Protein AF-A0A948RIJ4-F1 (afdb_monomer)

Mean predicted aligned error: 16.37 Å

Nearest PDB structures (foldseek):
  1p9r-assembly1_A  TM=7.325E-01  e=5.983E-05  Vibrio cholerae
  5tsh-assembly1_F  TM=7.156E-01  e=9.300E-05  Geobacter metallireducens GS-15
  4pht-assembly3_C  TM=5.054E-01  e=2.651E-04  Vibrio vulnificus CMCP6
  4pht-assembly2_B  TM=5.030E-01  e=2.802E-04  Vibrio vulnificus CMCP6
  4pht-assembly1_A  TM=5.371E-01  e=4.862E-04  Vibrio vulnificus CMCP6

Foldseek 3Di:
DDDELDPPFDADPVRHGPPQKWQAWWFQDPVRWIWGWIAGVVPGIDTHTDDPVPDDPVLVVVCVVPRIDDHDDPVCSVVVRVVVVVVSVCCVVVDPDPLNVVVLVLVVVLVVVVFQKWKWFDDPQAIWIWGHDVPDIDTDHPRPNVSRVVNVVVVCVQQVCPVHQKGWHWDADPNDIWIWIKGWDDDPNTIMIIIGTDDDDDPPPDDDD

pLDDT: mean 79.84, std 13.21, range [32.31, 96.06]

Solvent-accessible surface area (backbone atoms only — not comparable to full-atom values): 11965 Å² total; per-residue (Å²): 129,75,70,60,87,48,92,88,59,69,54,45,100,86,66,37,29,64,71,52,31,43,83,34,26,42,34,42,47,97,89,70,49,39,30,36,34,36,44,25,83,86,80,43,76,47,77,42,82,46,59,74,89,77,48,54,71,69,60,52,51,42,23,73,72,65,37,39,72,52,63,69,54,80,93,47,44,66,60,53,38,50,52,48,52,50,46,52,67,49,38,69,74,59,63,78,43,74,30,55,55,52,48,45,54,53,53,51,51,35,59,75,72,63,37,60,30,40,36,38,35,77,51,98,69,16,26,36,39,31,40,25,52,89,98,44,69,54,68,53,67,43,58,55,47,67,51,38,51,47,34,52,51,51,51,42,60,59,20,55,29,82,94,41,54,54,31,52,30,82,44,78,56,99,91,42,79,41,43,31,40,36,35,52,47,78,52,100,90,40,72,27,36,40,37,30,68,54,73,80,78,75,82,82,80,78,81,86,130

Sequence (209 aa):
MSGPYFPGQQPGPCGHYYPDVLRMRDEKKPDGTYVRIVDCIYCGRYEFPLDHLALDKELLRKLNKQGFETGTREEELADVREKAMKRLKSKDRMQTSSADLEFQSIMEEAISSKADSVEMEFVREGLEITYTFGPSGFGRVLSDKKLGSEIVKMIVEHAKLQNKQSGQMDWVYGGETYKIKVEEYENFGESAFRLIP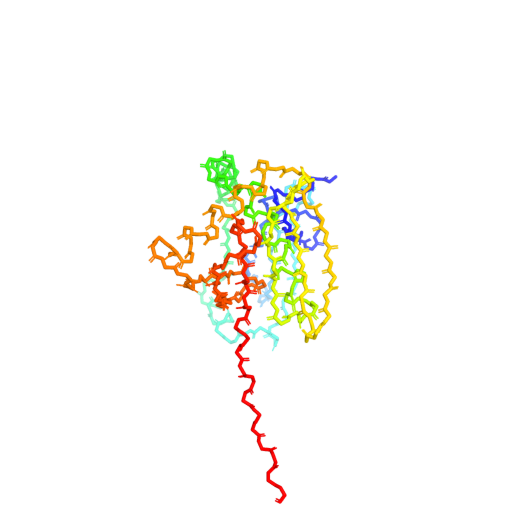IYKRQNVSGHKQ

Structure (mmCIF, N/CA/C/O backbone):
data_AF-A0A948RIJ4-F1
#
_entry.id   AF-A0A948RIJ4-F1
#
loop_
_atom_site.group_PDB
_atom_site.id
_atom_site.type_symbol
_atom_site.label_atom_id
_atom_site.label_alt_id
_atom_site.label_comp_id
_atom_site.label_asym_id
_atom_site.label_entity_id
_atom_site.label_seq_id
_atom_site.pdbx_PDB_ins_code
_atom_site.Cartn_x
_atom_site.Cartn_y
_atom_site.Cartn_z
_atom_site.occupancy
_atom_site.B_iso_or_equiv
_atom_site.auth_seq_id
_atom_site.auth_comp_id
_atom_site.auth_asym_id
_atom_site.auth_atom_id
_atom_site.pdbx_PDB_model_num
ATOM 1 N N . MET A 1 1 ? -20.329 15.631 -2.643 1.00 53.53 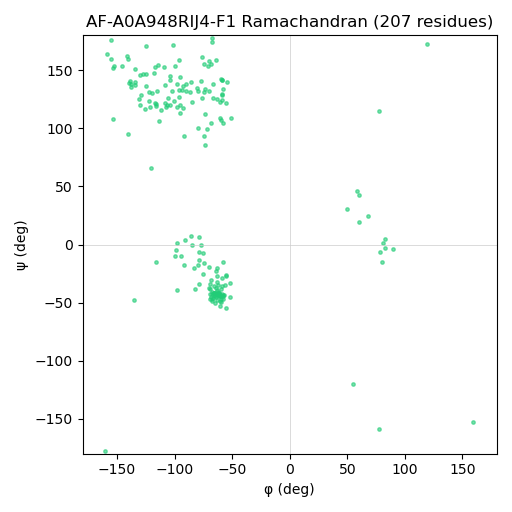1 MET A N 1
ATOM 2 C CA . MET A 1 1 ? -19.642 14.995 -1.500 1.00 53.53 1 MET A CA 1
ATOM 3 C C . MET A 1 1 ? -18.152 15.176 -1.718 1.00 53.53 1 MET A C 1
ATOM 5 O O . MET A 1 1 ? -17.728 15.029 -2.861 1.00 53.53 1 MET A O 1
ATOM 9 N N . SER A 1 2 ? -17.387 15.569 -0.696 1.00 63.31 2 SER A N 1
ATOM 10 C CA . SER A 1 2 ? -15.923 15.508 -0.774 1.00 63.31 2 SER A CA 1
ATOM 11 C C . SER A 1 2 ? -15.530 14.052 -1.041 1.00 63.31 2 SER A C 1
ATOM 13 O O . SER A 1 2 ? -16.053 13.142 -0.399 1.00 63.31 2 SER A O 1
ATOM 15 N N . GLY A 1 3 ? -14.697 13.822 -2.057 1.00 74.56 3 GLY A N 1
ATOM 16 C CA . GLY A 1 3 ? -14.100 12.507 -2.287 1.00 74.56 3 GLY A CA 1
ATOM 17 C C . GLY A 1 3 ? -13.113 12.145 -1.168 1.00 74.56 3 GLY A C 1
ATOM 18 O O . GLY A 1 3 ? -12.878 12.958 -0.270 1.00 74.56 3 GLY A O 1
ATOM 19 N N . PRO A 1 4 ? -12.517 10.945 -1.208 1.00 78.62 4 PRO A N 1
ATOM 20 C CA . PRO A 1 4 ? -11.482 10.569 -0.252 1.00 78.62 4 PRO A CA 1
ATOM 21 C C . PRO A 1 4 ? -10.300 11.550 -0.315 1.00 78.62 4 PRO A C 1
ATOM 23 O O . PRO A 1 4 ? -9.894 11.974 -1.396 1.00 78.62 4 PRO A O 1
ATOM 26 N N . TYR A 1 5 ? -9.722 11.887 0.839 1.00 74.69 5 TYR A N 1
ATOM 27 C CA . TYR A 1 5 ? -8.540 12.757 0.931 1.00 74.69 5 TYR A CA 1
ATOM 28 C C . TYR A 1 5 ? -7.251 12.050 0.497 1.00 74.69 5 TYR A C 1
ATOM 30 O O . TYR A 1 5 ? -6.241 12.705 0.258 1.00 74.69 5 TYR A O 1
ATOM 38 N N . PHE A 1 6 ? -7.273 10.719 0.423 1.00 70.19 6 PHE A N 1
ATOM 39 C CA . PHE A 1 6 ? -6.192 9.881 -0.087 1.00 70.19 6 PHE A CA 1
ATOM 40 C C . PHE A 1 6 ? -6.759 8.558 -0.634 1.00 70.19 6 PHE A C 1
ATOM 42 O O . PHE A 1 6 ? -7.801 8.101 -0.147 1.00 70.19 6 PHE A O 1
ATOM 49 N N . PRO A 1 7 ? -6.107 7.917 -1.624 1.00 65.12 7 PRO A N 1
ATOM 50 C CA . PRO A 1 7 ? -6.571 6.647 -2.183 1.00 65.12 7 PRO A CA 1
ATOM 51 C C . PRO A 1 7 ? -6.783 5.570 -1.108 1.00 65.12 7 PRO A C 1
ATOM 53 O O . PRO A 1 7 ? -6.014 5.464 -0.155 1.00 65.12 7 PRO A O 1
ATOM 56 N N . GLY A 1 8 ? -7.854 4.784 -1.235 1.00 70.81 8 GLY A N 1
ATOM 57 C CA . GLY A 1 8 ? -8.184 3.700 -0.298 1.00 70.81 8 GLY A CA 1
ATOM 58 C C . GLY A 1 8 ? -8.832 4.137 1.023 1.00 70.81 8 GLY A C 1
ATOM 59 O O . GLY A 1 8 ? -9.294 3.279 1.782 1.00 70.81 8 GLY A O 1
ATOM 60 N N . GLN A 1 9 ? -8.934 5.443 1.302 1.00 74.62 9 GLN A N 1
ATOM 61 C CA . GLN A 1 9 ? -9.663 5.932 2.469 1.00 74.62 9 GLN A CA 1
ATOM 62 C C . GLN A 1 9 ? -11.125 5.471 2.423 1.00 74.62 9 GLN A C 1
ATOM 64 O O . GLN A 1 9 ? -11.810 5.675 1.425 1.00 74.62 9 GLN A O 1
ATOM 69 N N . GLN A 1 10 ? -11.614 4.876 3.514 1.00 75.88 10 GLN A N 1
ATOM 70 C CA . GLN A 1 10 ? -13.013 4.462 3.637 1.00 75.88 10 GLN A CA 1
ATOM 71 C C . GLN A 1 10 ? -13.849 5.571 4.286 1.00 75.88 10 GLN A C 1
ATOM 73 O O . GLN A 1 10 ? -13.399 6.171 5.273 1.00 75.88 10 GLN A O 1
ATOM 78 N N . PRO A 1 11 ? -15.057 5.854 3.772 1.00 78.06 11 PRO A N 1
ATOM 79 C CA . PRO A 1 11 ? -15.938 6.829 4.389 1.00 78.06 11 PRO A CA 1
ATOM 80 C C . PRO A 1 11 ? -16.488 6.305 5.723 1.00 78.06 11 PRO A C 1
ATOM 82 O O . PRO A 1 11 ? -16.544 5.101 5.991 1.00 78.06 11 PRO A O 1
ATOM 85 N N . GLY A 1 12 ? -16.915 7.225 6.583 1.00 72.00 12 GLY A N 1
ATOM 86 C CA . GLY A 1 12 ? -17.754 6.895 7.728 1.00 72.00 12 GLY A CA 1
ATOM 87 C C . GLY A 1 12 ? -19.155 6.438 7.295 1.00 72.00 12 GLY A C 1
ATOM 88 O O . GLY A 1 12 ? -19.510 6.552 6.122 1.00 72.00 12 GLY A O 1
ATOM 89 N N . PRO A 1 13 ? -19.999 5.981 8.237 1.00 72.38 13 PRO A N 1
ATOM 90 C CA . PRO A 1 13 ? -21.356 5.509 7.936 1.00 72.38 13 PRO A CA 1
ATOM 91 C C . PRO A 1 13 ? -22.240 6.526 7.194 1.00 72.38 13 PRO A C 1
ATOM 93 O O . PRO A 1 13 ? -23.143 6.136 6.466 1.00 72.38 13 PRO A O 1
ATOM 96 N N . CYS A 1 14 ? -21.972 7.827 7.350 1.00 77.44 14 CYS A N 1
ATOM 97 C CA . CYS A 1 14 ? -22.672 8.901 6.643 1.00 77.44 14 CYS A CA 1
ATOM 98 C C . CYS A 1 14 ? -22.100 9.222 5.245 1.00 77.44 14 CYS A C 1
ATOM 100 O O . CYS A 1 14 ? -22.488 10.224 4.650 1.00 77.44 14 CYS A O 1
ATOM 102 N N . GLY A 1 15 ? -21.151 8.429 4.735 1.00 79.88 15 GLY A N 1
ATOM 103 C CA . GLY A 1 15 ? -20.548 8.603 3.407 1.00 79.88 15 GLY A CA 1
ATOM 104 C C . GLY A 1 15 ? -19.416 9.635 3.325 1.00 79.88 15 GLY A C 1
ATOM 105 O O . GLY A 1 15 ? -18.800 9.767 2.274 1.00 79.88 15 GLY A O 1
ATOM 106 N N . HIS A 1 16 ? -19.105 10.341 4.415 1.00 84.38 16 HIS A N 1
ATOM 107 C CA . HIS A 1 16 ? -18.062 11.372 4.447 1.00 84.38 16 HIS A CA 1
ATOM 108 C C . HIS A 1 16 ? -16.748 10.856 5.051 1.00 84.38 16 HIS A C 1
ATOM 110 O O . HIS A 1 16 ? -16.736 9.921 5.854 1.00 84.38 16 HIS A O 1
ATOM 116 N N . TYR A 1 17 ? -15.628 11.465 4.668 1.00 82.81 17 TYR A N 1
ATOM 117 C CA . TYR A 1 17 ? -14.286 10.965 4.968 1.00 82.81 17 TYR A CA 1
ATOM 118 C C . TYR A 1 17 ? -13.671 11.619 6.203 1.00 82.81 17 TYR A C 1
ATOM 120 O O . TYR A 1 17 ? -14.052 12.708 6.602 1.00 82.81 17 TYR A O 1
ATOM 128 N N . TYR A 1 18 ? -12.687 10.975 6.827 1.00 79.19 18 TYR A N 1
ATOM 129 C CA . TYR A 1 18 ? -11.856 11.657 7.823 1.00 79.19 18 TYR A CA 1
ATOM 130 C C . TYR A 1 18 ? -11.005 12.745 7.128 1.00 79.19 18 TYR A C 1
ATOM 132 O O . TYR A 1 18 ? -10.439 12.461 6.074 1.00 79.19 18 TYR A O 1
ATOM 140 N N . PRO A 1 19 ? -10.832 13.953 7.689 1.00 77.50 19 PRO A N 1
ATOM 141 C CA . PRO A 1 19 ? -11.216 14.379 9.035 1.00 77.50 19 PRO A CA 1
ATOM 142 C C . PRO A 1 19 ? -12.620 14.998 9.140 1.00 77.50 19 PRO A C 1
ATOM 144 O O . PRO A 1 19 ? -13.007 15.424 10.230 1.00 77.50 19 PRO A O 1
ATOM 147 N N . ASP A 1 20 ? -13.395 15.032 8.056 1.00 81.19 20 ASP A N 1
ATOM 148 C CA . ASP A 1 20 ? -14.773 15.547 8.049 1.00 81.19 20 ASP A CA 1
ATOM 149 C C . ASP A 1 20 ? -15.690 14.731 8.966 1.00 81.19 20 ASP A C 1
ATOM 151 O O . ASP A 1 20 ? -16.567 15.287 9.633 1.00 81.19 20 ASP A O 1
ATOM 155 N N . VAL A 1 21 ? -15.447 13.418 9.040 1.00 77.75 21 VAL A N 1
ATOM 156 C CA . VAL A 1 21 ? -16.076 12.485 9.981 1.00 77.75 21 VAL A CA 1
ATOM 157 C C . VAL A 1 21 ? -15.049 11.991 10.977 1.00 77.75 21 VAL A C 1
ATOM 159 O O . VAL A 1 21 ? -14.115 11.261 10.634 1.00 77.75 21 VAL A O 1
ATOM 162 N N . LEU A 1 22 ? -15.264 12.335 12.242 1.00 67.38 22 LEU A N 1
ATOM 163 C CA . LEU A 1 22 ? -14.533 11.740 13.348 1.00 67.38 22 LEU A CA 1
ATOM 164 C C . LEU A 1 22 ? -15.374 10.597 13.915 1.00 67.38 22 LEU A C 1
ATOM 166 O O . LEU A 1 22 ? -16.548 10.777 14.246 1.00 67.38 22 LEU A O 1
ATOM 170 N N . ARG A 1 23 ? -14.775 9.404 14.030 1.00 63.41 23 ARG A N 1
ATOM 171 C CA . ARG A 1 23 ? -15.356 8.333 14.847 1.00 63.41 23 ARG A CA 1
ATOM 172 C C . ARG A 1 23 ? -15.248 8.787 16.290 1.00 63.41 23 ARG A C 1
ATOM 174 O O . ARG A 1 23 ? -14.156 8.867 16.848 1.00 63.41 23 ARG A O 1
ATOM 181 N N . MET A 1 24 ? -16.387 9.205 16.809 1.00 72.81 24 MET A N 1
ATOM 182 C CA . MET A 1 24 ? -16.481 9.918 18.060 1.00 72.81 24 MET A CA 1
ATOM 183 C C . MET A 1 24 ? -16.930 8.972 19.159 1.00 72.81 24 MET A C 1
ATOM 185 O O . MET A 1 24 ? -17.173 7.783 18.956 1.00 72.81 24 MET A O 1
ATOM 189 N N . ARG A 1 25 ? -16.876 9.519 20.357 1.00 80.38 25 ARG A N 1
ATOM 190 C CA . ARG A 1 25 ? -16.761 8.764 21.581 1.00 80.38 25 ARG A CA 1
ATOM 191 C C . ARG A 1 25 ? -17.964 7.926 21.963 1.00 80.38 25 ARG A C 1
ATOM 193 O O . ARG A 1 25 ? -19.097 8.251 21.614 1.00 80.38 25 ARG A O 1
ATOM 200 N N . ASP A 1 26 ? -17.678 6.896 22.747 1.00 86.75 26 ASP A N 1
ATOM 201 C CA . ASP A 1 26 ? -18.699 6.139 23.454 1.00 86.75 26 ASP A CA 1
ATOM 202 C C . ASP A 1 26 ? -18.978 6.838 24.791 1.00 86.75 26 ASP A C 1
ATOM 204 O O . ASP A 1 26 ? -18.045 7.206 25.513 1.00 86.75 26 ASP A O 1
ATOM 208 N N . GLU A 1 27 ? -20.256 7.056 25.096 1.00 86.94 27 GLU A N 1
ATOM 209 C CA . GLU A 1 27 ? -20.735 7.719 26.311 1.00 86.94 27 GLU A CA 1
ATOM 210 C C . GLU A 1 27 ? -21.776 6.867 27.027 1.00 86.94 27 GLU A C 1
ATOM 212 O O . GLU A 1 27 ? -22.604 6.209 26.394 1.00 86.94 27 GLU A O 1
ATOM 217 N N . LYS A 1 28 ? -21.783 6.955 28.358 1.00 89.38 28 LYS A N 1
ATOM 218 C CA . LYS A 1 28 ? -22.913 6.548 29.190 1.00 89.38 28 LYS A CA 1
ATOM 219 C C . LYS A 1 28 ? -23.777 7.774 29.488 1.00 89.38 28 LYS A C 1
ATOM 221 O O . LYS A 1 28 ? -23.307 8.737 30.092 1.00 89.38 28 LYS A O 1
ATOM 226 N N . LYS A 1 29 ? -25.043 7.734 29.086 1.00 88.25 29 LYS A N 1
ATOM 227 C CA . LYS A 1 29 ? -26.025 8.795 29.327 1.00 88.25 29 LYS A CA 1
ATOM 228 C C . LYS A 1 29 ? -26.533 8.774 30.779 1.00 88.25 29 LYS A C 1
ATOM 230 O O . LYS A 1 29 ? -26.412 7.753 31.462 1.00 88.25 29 LYS A O 1
ATOM 235 N N . PRO A 1 30 ? -27.130 9.881 31.269 1.00 87.69 30 PRO A N 1
ATOM 236 C CA . PRO A 1 30 ? -27.681 9.953 32.626 1.00 87.69 30 PRO A CA 1
ATOM 237 C C . PRO A 1 30 ? -28.766 8.909 32.923 1.00 87.69 30 PRO A C 1
ATOM 239 O O . PRO A 1 30 ? -28.904 8.482 34.064 1.00 87.69 30 PRO A O 1
ATOM 242 N N . ASP A 1 31 ? -29.507 8.479 31.899 1.00 89.00 31 ASP A N 1
ATOM 243 C CA . ASP A 1 31 ? -30.530 7.428 31.986 1.00 89.00 31 ASP A CA 1
ATOM 244 C C . ASP A 1 31 ? -29.948 6.001 32.045 1.00 89.00 31 ASP A C 1
ATOM 246 O O . ASP A 1 31 ? -30.688 5.026 32.159 1.00 89.00 31 ASP A O 1
ATOM 250 N N . GLY A 1 32 ? -28.619 5.868 31.997 1.00 84.88 32 GLY A N 1
ATOM 251 C CA . GLY A 1 32 ? -27.907 4.597 32.063 1.00 84.88 32 GLY A CA 1
ATOM 252 C C . GLY A 1 32 ? -27.670 3.925 30.713 1.00 84.88 32 GLY A C 1
ATOM 253 O O . GLY A 1 32 ? -26.985 2.901 30.689 1.00 84.88 32 GLY A O 1
ATOM 254 N N . THR A 1 33 ? -28.172 4.484 29.609 1.00 89.25 33 THR A N 1
ATOM 255 C CA . THR A 1 33 ? -27.925 3.954 28.261 1.00 89.25 33 THR A CA 1
ATOM 256 C C . THR A 1 33 ? -26.506 4.256 27.785 1.00 89.25 33 THR A C 1
ATOM 258 O O . THR A 1 33 ? -25.866 5.206 28.239 1.00 89.25 33 THR A O 1
ATOM 261 N N . TYR A 1 34 ? -25.999 3.439 26.862 1.00 87.19 34 TYR A N 1
ATOM 262 C CA . TYR A 1 34 ? -24.714 3.668 26.208 1.00 87.19 34 TYR A CA 1
ATOM 263 C C . TYR A 1 34 ? -24.958 4.083 24.765 1.00 87.19 34 TYR A C 1
ATOM 265 O O . TYR A 1 34 ? -25.791 3.490 24.080 1.00 87.19 34 TYR A O 1
ATOM 273 N N . VAL A 1 35 ? -24.226 5.082 24.287 1.00 85.56 35 VAL A N 1
ATOM 274 C CA . VAL A 1 35 ? -24.303 5.516 22.892 1.00 85.56 35 VAL A CA 1
ATOM 275 C C . VAL A 1 35 ? -22.917 5.711 22.312 1.00 85.56 35 VAL A C 1
ATOM 277 O O . VAL A 1 35 ? -21.984 6.092 23.016 1.00 85.56 35 VAL A O 1
ATOM 280 N N . ARG A 1 36 ? -22.806 5.520 21.002 1.00 84.50 36 ARG A N 1
ATOM 281 C CA . ARG A 1 36 ? -21.692 6.002 20.198 1.00 84.50 36 ARG A CA 1
ATOM 282 C C . ARG A 1 36 ? -22.099 7.298 19.532 1.00 84.50 36 ARG A C 1
ATOM 284 O O . ARG A 1 36 ? -23.030 7.317 18.727 1.00 84.50 36 ARG A O 1
ATOM 291 N N . ILE A 1 37 ? -21.391 8.371 19.838 1.00 81.06 37 ILE A N 1
ATOM 292 C CA . ILE A 1 37 ? -21.573 9.649 19.155 1.00 81.06 37 ILE A CA 1
ATOM 293 C C . ILE A 1 37 ? -20.717 9.633 17.892 1.00 81.06 37 ILE A C 1
ATOM 295 O O . ILE A 1 37 ? -19.594 9.145 17.908 1.00 81.06 37 ILE A O 1
ATOM 299 N N . VAL A 1 38 ? -21.224 10.170 16.786 1.00 79.31 38 VAL A N 1
ATOM 300 C CA . VAL A 1 38 ? -20.465 10.414 15.550 1.00 79.31 38 VAL A CA 1
ATOM 301 C C . VAL A 1 38 ? -20.702 11.856 15.129 1.00 79.31 38 VAL A C 1
ATOM 303 O O . VAL A 1 38 ? -21.849 12.283 15.034 1.00 79.31 38 VAL A O 1
ATOM 306 N N . ASP A 1 39 ? -19.627 12.604 14.878 1.00 79.00 39 ASP A N 1
ATOM 307 C CA . ASP A 1 39 ? -19.702 14.017 14.497 1.00 79.00 39 ASP A CA 1
ATOM 308 C C . ASP A 1 39 ? -19.152 14.217 13.085 1.00 79.00 39 ASP A C 1
ATOM 310 O O . ASP A 1 39 ? -17.988 13.909 12.792 1.00 79.00 39 ASP A O 1
ATOM 314 N N . CYS A 1 40 ? -20.016 14.715 12.203 1.00 84.00 40 CYS A N 1
ATOM 315 C CA . CYS A 1 40 ? -19.707 15.006 10.814 1.00 84.00 40 CYS A CA 1
ATOM 316 C C . CYS A 1 40 ? -19.980 16.481 10.516 1.00 84.00 40 CYS A C 1
ATOM 318 O O . CYS A 1 40 ? -21.077 16.968 10.777 1.00 84.00 40 CYS A O 1
ATOM 320 N N . ILE A 1 41 ? -19.032 17.177 9.885 1.00 80.50 41 ILE A N 1
ATOM 321 C CA . ILE A 1 41 ? -19.210 18.601 9.538 1.00 80.50 41 ILE A CA 1
ATOM 322 C C . ILE A 1 41 ? -20.344 18.853 8.534 1.00 80.50 41 ILE A C 1
ATOM 324 O O . ILE A 1 41 ? -20.859 19.963 8.463 1.00 80.50 41 ILE A O 1
ATOM 328 N N . TYR A 1 42 ? -20.718 17.839 7.750 1.00 83.19 42 TYR A N 1
ATOM 329 C CA . TYR A 1 42 ? -21.750 17.951 6.717 1.00 83.19 42 TYR A CA 1
ATOM 330 C C . TYR A 1 42 ? -23.108 17.456 7.190 1.00 83.19 42 TYR A C 1
ATOM 332 O O . TYR A 1 42 ? -24.141 18.024 6.852 1.00 83.19 42 TYR A O 1
ATOM 340 N N . CYS A 1 43 ? -23.101 16.368 7.951 1.00 84.12 43 CYS A N 1
ATOM 341 C CA . CYS A 1 43 ? -24.311 15.666 8.348 1.00 84.12 43 CYS A CA 1
ATOM 342 C C . CYS A 1 43 ? -24.760 16.009 9.775 1.00 84.12 43 CYS A C 1
ATOM 344 O O . CYS A 1 43 ? -25.853 15.631 10.185 1.00 84.12 43 CYS A O 1
ATOM 346 N N . GLY A 1 44 ? -23.922 16.719 10.530 1.00 81.31 44 GLY A N 1
ATOM 347 C CA . GLY A 1 44 ? -24.141 16.992 11.939 1.00 81.31 44 GLY A CA 1
ATOM 348 C C . GLY A 1 44 ? -23.816 15.791 12.825 1.00 81.31 44 GLY A C 1
ATOM 349 O O . GLY A 1 44 ? -23.041 14.895 12.466 1.00 81.31 44 GLY A O 1
ATOM 350 N N . ARG A 1 45 ? -24.399 15.810 14.022 1.00 82.31 45 ARG A N 1
ATOM 351 C CA . ARG A 1 45 ? -24.160 14.832 15.080 1.00 82.31 45 ARG A CA 1
ATOM 352 C C . ARG A 1 45 ? -25.190 13.709 15.033 1.00 82.31 45 ARG A C 1
ATOM 354 O O . ARG A 1 45 ? -26.391 13.963 15.003 1.00 82.31 45 ARG A O 1
ATOM 361 N N . TYR A 1 46 ? -24.701 12.478 15.122 1.00 79.00 46 TYR A N 1
ATOM 362 C CA . TYR A 1 46 ? -25.506 11.269 15.267 1.00 79.00 46 TYR A CA 1
ATOM 363 C C . TYR A 1 46 ? -25.189 10.568 16.577 1.00 79.00 46 TYR A C 1
ATOM 365 O O . TYR A 1 46 ? -24.043 10.569 17.030 1.00 79.00 46 TYR A O 1
ATOM 373 N N . GLU A 1 47 ? -26.200 9.926 17.150 1.00 83.00 47 GLU A N 1
ATOM 374 C CA . GLU A 1 47 ? -26.047 9.045 18.301 1.00 83.00 47 GLU A CA 1
ATOM 375 C C . GLU A 1 47 ? -26.569 7.659 17.929 1.00 83.00 47 GLU A C 1
ATOM 377 O O . GLU A 1 47 ? -27.713 7.505 17.501 1.00 83.00 47 GLU A O 1
ATOM 382 N N . PHE A 1 48 ? -25.712 6.653 18.067 1.00 82.06 48 PHE A N 1
ATOM 383 C CA . PHE A 1 48 ? -26.066 5.256 17.859 1.00 82.06 48 PHE A CA 1
ATOM 384 C C . PHE A 1 48 ? -26.204 4.585 19.222 1.00 82.06 48 PHE A C 1
ATOM 386 O O . PHE A 1 48 ? -25.221 4.559 19.965 1.00 82.06 48 PHE A O 1
ATOM 393 N N . PRO A 1 49 ? -27.374 4.030 19.566 1.00 83.12 49 PRO A N 1
ATOM 394 C CA . PRO A 1 49 ? -27.513 3.222 20.767 1.00 83.12 49 PRO A CA 1
ATOM 395 C C . PRO A 1 49 ? -26.545 2.039 20.724 1.00 83.12 49 PRO A C 1
ATOM 397 O O . PRO A 1 49 ? -26.427 1.357 19.705 1.00 83.12 49 PRO A O 1
ATOM 400 N N . LEU A 1 50 ? -25.853 1.800 21.831 1.00 82.06 50 LEU A N 1
ATOM 401 C CA . LEU A 1 50 ? -24.994 0.642 22.018 1.00 82.06 50 LEU A CA 1
ATOM 402 C C . LEU A 1 50 ? -25.689 -0.339 22.954 1.00 82.06 50 LEU A C 1
ATOM 404 O O . LEU A 1 50 ? -26.082 0.015 24.068 1.00 82.06 50 LEU A O 1
ATOM 408 N N . ASP A 1 51 ? -25.820 -1.584 22.509 1.00 81.12 51 ASP A N 1
ATOM 409 C CA . ASP A 1 51 ? -26.346 -2.640 23.361 1.00 81.12 51 ASP A CA 1
ATOM 410 C C . ASP A 1 51 ? -25.297 -3.046 24.398 1.00 81.12 51 ASP A C 1
ATOM 412 O O . ASP A 1 51 ? -24.272 -3.642 24.069 1.00 81.12 51 ASP A O 1
ATOM 416 N N . HIS A 1 52 ? -25.582 -2.753 25.664 1.00 74.00 52 HIS A N 1
ATOM 417 C CA . HIS A 1 52 ? -24.729 -3.108 26.791 1.00 74.00 52 HIS A CA 1
ATOM 418 C C . HIS A 1 52 ? -24.399 -4.606 26.881 1.00 74.00 52 HIS A C 1
ATOM 420 O O . HIS A 1 52 ? -23.346 -4.941 27.411 1.00 74.00 52 HIS A O 1
ATOM 426 N N . LEU A 1 53 ? -25.249 -5.505 26.370 1.00 77.69 53 LEU A N 1
ATOM 427 C CA . LEU A 1 53 ? -24.966 -6.947 26.366 1.00 77.69 53 LEU A CA 1
ATOM 428 C C . LEU A 1 53 ? -23.934 -7.334 25.304 1.00 77.69 53 LEU A C 1
ATOM 430 O O . LEU A 1 53 ? -23.250 -8.345 25.453 1.00 77.69 53 LEU A O 1
ATOM 434 N N . ALA A 1 54 ? -23.822 -6.529 24.248 1.00 76.75 54 ALA A N 1
ATOM 435 C CA . ALA A 1 54 ? -22.881 -6.719 23.151 1.00 76.75 54 ALA A CA 1
ATOM 436 C C . ALA A 1 54 ? -21.576 -5.926 23.339 1.00 76.75 54 ALA A C 1
ATOM 438 O O . ALA A 1 54 ? -20.626 -6.119 22.578 1.00 76.75 54 ALA A O 1
ATOM 439 N N . LEU A 1 55 ? -21.516 -5.026 24.328 1.00 77.81 55 LEU A N 1
ATOM 440 C CA . LEU A 1 55 ? -20.318 -4.253 24.634 1.00 77.81 55 LEU A CA 1
ATOM 441 C C . LEU A 1 55 ? -19.287 -5.090 25.393 1.00 77.81 55 LEU A C 1
ATOM 443 O O . LEU A 1 55 ? -19.605 -5.855 26.304 1.00 77.81 55 LEU A O 1
ATOM 447 N N . ASP A 1 56 ? -18.020 -4.889 25.037 1.00 81.12 56 ASP A N 1
ATOM 448 C CA . ASP A 1 56 ? -16.903 -5.499 25.744 1.00 81.12 56 ASP A CA 1
ATOM 449 C C . ASP A 1 56 ? -16.891 -5.091 27.233 1.00 81.12 56 ASP A C 1
ATOM 451 O O . ASP A 1 56 ? -17.186 -3.948 27.600 1.00 81.12 56 ASP A O 1
ATOM 455 N N . LYS A 1 57 ? -16.541 -6.036 28.114 1.00 85.44 57 LYS A N 1
ATOM 456 C CA . LYS A 1 57 ? -16.583 -5.833 29.572 1.00 85.44 57 LYS A CA 1
ATOM 457 C C . LYS A 1 57 ? -15.619 -4.750 30.046 1.00 85.44 57 LYS A C 1
ATOM 459 O O . LYS A 1 57 ? -15.901 -4.084 31.045 1.00 85.44 57 LYS A O 1
ATOM 464 N N . GLU A 1 58 ? -14.482 -4.586 29.377 1.00 84.81 58 GLU A N 1
ATOM 465 C CA . GLU A 1 58 ? -13.516 -3.545 29.704 1.00 84.81 58 GLU A CA 1
ATOM 466 C C . GLU A 1 58 ? -14.083 -2.163 29.370 1.00 84.81 58 GLU A C 1
ATOM 468 O O . GLU A 1 58 ? -14.045 -1.279 30.228 1.00 84.81 58 GLU A O 1
ATOM 473 N N . LEU A 1 59 ? -14.689 -2.024 28.187 1.00 80.44 59 LEU A N 1
ATOM 474 C CA . LEU A 1 59 ? -15.359 -0.800 27.735 1.00 80.44 59 LEU A CA 1
ATOM 475 C C . LEU A 1 59 ? -16.545 -0.430 28.639 1.00 80.44 59 LEU A C 1
ATOM 477 O O . LEU A 1 59 ? -16.719 0.710 29.061 1.00 80.44 59 LEU A O 1
ATOM 481 N N . LEU A 1 60 ? -17.355 -1.406 29.045 1.00 84.06 60 LEU A N 1
ATOM 482 C CA . LEU A 1 60 ? -18.405 -1.153 30.036 1.00 84.06 60 LEU A CA 1
ATOM 483 C C . LEU A 1 60 ? -17.825 -0.645 31.359 1.00 84.06 60 LEU A C 1
ATOM 485 O O . LEU A 1 60 ? -18.419 0.217 32.013 1.00 84.06 60 LEU A O 1
ATOM 489 N N . ARG A 1 61 ? -16.672 -1.173 31.784 1.00 86.69 61 ARG A N 1
ATOM 490 C CA . ARG A 1 61 ? -16.051 -0.786 33.052 1.00 86.69 61 ARG A CA 1
ATOM 491 C C . ARG A 1 61 ? -15.583 0.663 33.034 1.00 86.69 61 ARG A C 1
ATOM 493 O O . ARG A 1 61 ? -15.831 1.354 34.028 1.00 86.69 61 ARG A O 1
ATOM 500 N N . LYS A 1 62 ? -14.906 1.141 31.981 1.00 84.88 62 LYS A N 1
ATOM 501 C CA . LYS A 1 62 ? -14.444 2.540 31.986 1.00 84.88 62 LYS A CA 1
ATOM 502 C C . LYS A 1 62 ? -15.582 3.510 31.654 1.00 84.88 62 LYS A C 1
ATOM 504 O O . LYS A 1 62 ? -15.678 4.507 32.367 1.00 84.88 62 LYS A O 1
ATOM 509 N N . LEU A 1 63 ? -16.551 3.160 30.800 1.00 85.00 63 LEU A N 1
ATOM 510 C CA . LEU A 1 63 ? -17.794 3.942 30.642 1.00 85.00 63 LEU A CA 1
ATOM 511 C C . LEU A 1 63 ? -18.562 4.115 31.960 1.00 85.00 63 LEU A C 1
ATOM 513 O O . LEU A 1 63 ? -19.001 5.215 32.283 1.00 85.00 63 LEU A O 1
ATOM 517 N N . ASN A 1 64 ? -18.688 3.063 32.772 1.00 86.31 64 ASN A N 1
ATOM 518 C CA . ASN A 1 64 ? -19.349 3.166 34.077 1.00 86.31 64 ASN A CA 1
ATOM 519 C C . ASN A 1 64 ? -18.569 4.003 35.095 1.00 86.31 64 ASN A C 1
ATOM 521 O O . ASN A 1 64 ? -19.178 4.614 35.971 1.00 86.31 64 ASN A O 1
ATOM 525 N N . LYS A 1 65 ? -17.237 4.019 35.002 1.00 87.81 65 LYS A N 1
ATOM 526 C CA . LYS A 1 65 ? -16.373 4.762 35.924 1.00 87.81 65 LYS A CA 1
ATOM 527 C C . LYS A 1 65 ? -16.243 6.240 35.549 1.00 87.81 65 LYS A C 1
ATOM 529 O O . LYS A 1 65 ? -16.139 7.077 36.438 1.00 87.81 65 LYS A O 1
ATOM 534 N N . GLN A 1 66 ? -16.170 6.542 34.256 1.00 83.56 66 GLN A N 1
ATOM 535 C CA . GLN A 1 66 ? -15.764 7.850 33.730 1.00 83.56 66 GLN A CA 1
ATOM 536 C C . GLN A 1 66 ? -16.879 8.559 32.950 1.00 83.56 66 GLN A C 1
ATOM 538 O O . GLN A 1 66 ? -16.772 9.755 32.703 1.00 83.56 66 GLN A O 1
ATOM 543 N N . GLY A 1 67 ? -17.944 7.851 32.563 1.00 81.88 67 GLY A N 1
ATOM 544 C CA . GLY A 1 67 ? -19.041 8.375 31.741 1.00 81.88 67 GLY A CA 1
ATOM 545 C C . GLY A 1 67 ? -18.737 8.420 30.239 1.00 81.88 67 GLY A C 1
ATOM 546 O O . GLY A 1 67 ? -19.658 8.525 29.436 1.00 81.88 67 GLY A O 1
ATOM 547 N N . PHE A 1 68 ? -17.470 8.293 29.847 1.00 80.75 68 PHE A N 1
ATOM 548 C CA . PHE A 1 68 ? -16.985 8.234 28.467 1.00 80.75 68 PHE A CA 1
ATOM 549 C C . PHE A 1 68 ? -15.640 7.489 28.442 1.00 80.75 68 PHE A C 1
ATOM 551 O O . PHE A 1 68 ? -14.996 7.392 29.485 1.00 80.75 68 PHE A O 1
ATOM 558 N N . GLU A 1 69 ? -15.200 6.955 27.297 1.00 69.06 69 GLU A N 1
ATOM 559 C CA . GLU A 1 69 ? -13.971 6.131 27.272 1.00 69.06 69 GLU A CA 1
ATOM 560 C C . GLU A 1 69 ? -12.991 6.414 26.128 1.00 69.06 69 GLU A C 1
ATOM 562 O O . GLU A 1 69 ? -11.795 6.566 26.365 1.00 69.06 69 GLU A O 1
ATOM 567 N N . THR A 1 70 ? -13.452 6.513 24.885 1.00 64.31 70 THR A N 1
ATOM 568 C CA . THR A 1 70 ? -12.562 6.680 23.722 1.00 64.31 70 THR A CA 1
ATOM 569 C C . THR A 1 70 ? -13.090 7.765 22.816 1.00 64.31 70 THR A C 1
ATOM 571 O O . THR A 1 70 ? -14.273 7.722 22.555 1.00 64.31 70 THR A O 1
ATOM 574 N N . GLY A 1 71 ? -12.263 8.660 22.272 1.00 66.00 71 GLY A N 1
ATOM 575 C CA . GLY A 1 71 ? -12.669 9.632 21.241 1.00 66.00 71 GLY A CA 1
ATOM 576 C C . GLY A 1 71 ? -12.496 11.095 21.660 1.00 66.00 71 GLY A C 1
ATOM 577 O O . GLY A 1 71 ? -12.155 11.396 22.799 1.00 66.00 71 GLY A O 1
ATOM 578 N N . THR A 1 72 ? -12.692 12.015 20.717 1.00 66.25 72 THR A N 1
ATOM 579 C CA . THR A 1 72 ? -12.452 13.453 20.917 1.00 66.25 72 THR A CA 1
ATOM 580 C C . THR A 1 72 ? -13.630 14.117 21.642 1.00 66.25 72 THR A C 1
ATOM 582 O O . THR A 1 72 ? -14.801 13.865 21.326 1.00 66.25 72 THR A O 1
ATOM 585 N N . ARG A 1 73 ? -13.346 14.957 22.648 1.00 69.69 73 ARG A N 1
ATOM 586 C CA . ARG A 1 73 ? -14.376 15.765 23.326 1.00 69.69 73 ARG A CA 1
ATOM 587 C C . ARG A 1 73 ? -14.865 16.871 22.396 1.00 69.69 73 ARG A C 1
ATOM 589 O O . ARG A 1 73 ? -14.141 17.293 21.505 1.00 69.69 73 ARG A O 1
ATOM 596 N N . GLU A 1 74 ? -16.097 17.329 22.596 1.00 73.00 74 GLU A N 1
ATOM 597 C CA . GLU A 1 74 ? -16.743 18.305 21.704 1.00 73.00 74 GLU A CA 1
ATOM 598 C C . GLU A 1 74 ? -15.954 19.620 21.595 1.00 73.00 74 GLU A C 1
ATOM 600 O O . GLU A 1 74 ? -15.709 20.115 20.498 1.00 73.00 74 GLU A O 1
ATOM 605 N N . GLU A 1 75 ? -15.452 20.105 22.728 1.00 78.75 75 GLU A N 1
ATOM 606 C CA . GLU A 1 75 ? -14.601 21.296 22.832 1.00 78.75 75 GLU A CA 1
ATOM 607 C C . GLU A 1 75 ? -13.249 21.177 22.103 1.00 78.75 75 GLU A C 1
ATOM 609 O O . GLU A 1 75 ? -12.654 22.187 21.745 1.00 78.75 75 GLU A O 1
ATOM 614 N N . GLU A 1 76 ? -12.782 19.959 21.816 1.00 75.69 76 GLU A N 1
ATOM 615 C CA . GLU A 1 76 ? -11.494 19.700 21.157 1.00 75.69 76 GLU A CA 1
ATOM 616 C C . GLU A 1 76 ? -11.639 19.445 19.645 1.00 75.69 76 GLU A C 1
ATOM 618 O O . GLU A 1 76 ? -10.643 19.278 18.934 1.00 75.69 76 GLU A O 1
ATOM 623 N N . LEU A 1 77 ? -12.870 19.391 19.120 1.00 75.12 77 LEU A N 1
ATOM 624 C CA . LEU A 1 77 ? -13.120 18.941 17.746 1.00 75.12 77 LEU A CA 1
ATOM 625 C C . LEU A 1 77 ? -12.528 19.856 16.690 1.00 75.12 77 LEU A C 1
ATOM 627 O O . LEU A 1 77 ? -11.946 19.369 15.718 1.00 75.12 77 LEU A O 1
ATOM 631 N N . ALA A 1 78 ? -12.695 21.165 16.867 1.00 79.88 78 ALA A N 1
ATOM 632 C CA . ALA A 1 78 ? -12.192 22.155 15.925 1.00 79.88 78 ALA A CA 1
ATOM 633 C C . ALA A 1 78 ? -10.665 22.046 15.798 1.00 7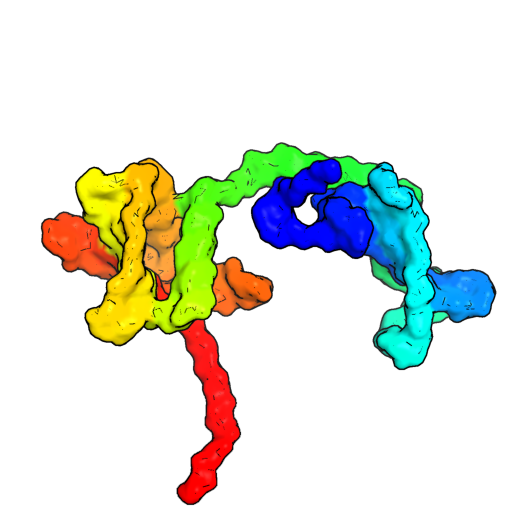9.88 78 ALA A C 1
ATOM 635 O O . ALA A 1 78 ? -10.143 21.921 14.689 1.00 79.88 78 ALA A O 1
ATOM 636 N N . ASP A 1 79 ? -9.968 21.961 16.931 1.00 82.62 79 ASP A N 1
ATOM 637 C CA . ASP A 1 79 ? -8.512 21.852 16.993 1.00 82.62 79 ASP A CA 1
ATOM 638 C C . ASP A 1 79 ? -7.995 20.537 16.406 1.00 82.62 79 ASP A C 1
ATOM 640 O O . ASP A 1 79 ? -6.987 20.517 15.694 1.00 82.62 79 ASP A O 1
ATOM 644 N N . VAL A 1 80 ? -8.660 19.413 16.692 1.00 78.88 80 VAL A N 1
ATOM 645 C CA . VAL A 1 80 ? -8.276 18.103 16.146 1.00 78.88 80 VAL A CA 1
ATOM 646 C C . VAL A 1 80 ? -8.467 18.072 14.632 1.00 78.88 80 VAL A C 1
ATOM 648 O O . VAL A 1 80 ? -7.576 17.593 13.925 1.00 78.88 80 VAL A O 1
ATOM 651 N N . ARG A 1 81 ? -9.569 18.633 14.119 1.00 80.44 81 ARG A N 1
ATOM 652 C CA . ARG A 1 81 ? -9.805 18.783 12.675 1.00 80.44 81 ARG A CA 1
ATOM 653 C C . ARG A 1 81 ? -8.769 19.685 12.032 1.00 80.44 81 ARG A C 1
ATOM 655 O O . ARG A 1 81 ? -8.184 19.302 11.024 1.00 80.44 81 ARG A O 1
ATOM 662 N N . GLU A 1 82 ? -8.486 20.843 12.617 1.00 83.12 82 GLU A N 1
ATOM 663 C CA . GLU A 1 82 ? -7.492 21.767 12.078 1.00 83.12 82 GLU A CA 1
ATOM 664 C C . GLU A 1 82 ? -6.096 21.129 12.062 1.00 83.12 82 GLU A C 1
ATOM 666 O O . GLU A 1 82 ? -5.402 21.191 11.048 1.00 83.12 82 GLU A O 1
ATOM 671 N N . LYS A 1 83 ? -5.691 20.441 13.138 1.00 81.31 83 LYS A N 1
ATOM 672 C CA . LYS A 1 83 ? -4.429 19.683 13.191 1.00 81.31 83 LYS A CA 1
ATOM 673 C C . LYS A 1 83 ? -4.394 18.570 12.149 1.00 81.31 83 LYS A C 1
ATOM 675 O O . LYS A 1 83 ? -3.358 18.388 11.515 1.00 81.31 83 LYS A O 1
ATOM 680 N N . ALA A 1 84 ? -5.487 17.837 11.950 1.00 76.25 84 ALA A N 1
ATOM 681 C CA . ALA A 1 84 ? -5.578 16.791 10.934 1.00 76.25 84 ALA A CA 1
ATOM 682 C C . ALA A 1 84 ? -5.489 17.369 9.515 1.00 76.25 84 ALA A C 1
ATOM 684 O O . ALA A 1 84 ? -4.721 16.869 8.700 1.00 76.25 84 ALA A O 1
ATOM 685 N N . MET A 1 85 ? -6.182 18.474 9.244 1.00 79.75 85 MET A N 1
ATOM 686 C CA . MET A 1 85 ? -6.127 19.183 7.966 1.00 79.75 85 MET A CA 1
ATOM 687 C C . MET A 1 85 ? -4.745 19.785 7.705 1.00 79.75 85 MET A C 1
ATOM 689 O O . MET A 1 85 ? -4.225 19.665 6.600 1.00 79.75 85 MET A O 1
ATOM 693 N N . LYS A 1 86 ? -4.103 20.379 8.719 1.00 80.81 86 LYS A N 1
ATOM 694 C CA . LYS A 1 86 ? -2.703 20.826 8.644 1.00 80.81 86 LYS A CA 1
ATOM 695 C C . LYS A 1 86 ? -1.770 19.651 8.382 1.00 80.81 86 LYS A C 1
ATOM 697 O O . LYS A 1 86 ? -0.894 19.784 7.542 1.00 80.81 86 LYS A O 1
ATOM 702 N N . ARG A 1 87 ? -1.989 18.502 9.033 1.00 70.88 87 ARG A N 1
ATOM 703 C CA . ARG A 1 87 ? -1.236 17.263 8.790 1.00 70.88 87 ARG A CA 1
ATOM 704 C C . ARG A 1 87 ? -1.438 16.717 7.389 1.00 70.88 87 ARG A C 1
ATOM 706 O O . ARG A 1 87 ? -0.480 16.201 6.850 1.00 70.88 87 ARG A O 1
ATOM 713 N N . LEU A 1 88 ? -2.631 16.806 6.807 1.00 68.25 88 LEU A N 1
ATOM 714 C CA . LEU A 1 88 ? -2.877 16.403 5.418 1.00 68.25 88 LEU A CA 1
ATOM 715 C C . LEU A 1 88 ? -2.154 17.346 4.454 1.00 68.25 88 LEU A C 1
ATOM 717 O O . LEU A 1 88 ? -1.354 16.894 3.644 1.00 68.25 88 LEU A O 1
ATOM 721 N N . LYS A 1 89 ? -2.302 18.660 4.653 1.00 67.50 89 LYS A N 1
ATOM 722 C CA . LYS A 1 89 ? -1.581 19.690 3.886 1.00 67.50 89 LYS A CA 1
ATOM 723 C C . LYS A 1 89 ? -0.060 19.635 4.070 1.00 67.50 89 LYS A C 1
ATOM 725 O O . LYS A 1 89 ? 0.683 20.066 3.199 1.00 67.50 89 LYS A O 1
ATOM 730 N N . SER A 1 90 ? 0.422 19.131 5.207 1.00 62.47 90 SER A N 1
ATOM 731 C CA . SER A 1 90 ? 1.845 18.891 5.453 1.00 62.47 90 SER A CA 1
ATOM 732 C C . SER A 1 90 ? 2.286 17.476 5.076 1.00 62.47 90 SER A C 1
ATOM 734 O O . SER A 1 90 ? 3.478 17.253 4.933 1.00 62.47 90 SER A O 1
ATOM 736 N N . LYS A 1 91 ? 1.375 16.508 4.922 1.00 50.84 91 LYS A N 1
ATOM 737 C CA . LYS A 1 91 ? 1.650 15.169 4.373 1.00 50.84 91 LYS A CA 1
ATOM 738 C C . LYS A 1 91 ? 1.715 15.191 2.851 1.00 50.84 91 LYS A C 1
ATOM 740 O O . LYS A 1 91 ? 2.428 14.366 2.307 1.00 50.84 91 LYS A O 1
ATOM 745 N N . ASP A 1 92 ? 1.188 16.225 2.200 1.00 48.22 92 ASP A N 1
ATOM 746 C CA . ASP A 1 92 ? 1.656 16.621 0.862 1.00 48.22 92 ASP A CA 1
ATOM 747 C C . ASP A 1 92 ? 3.170 16.946 0.829 1.00 48.22 92 ASP A C 1
ATOM 749 O O . ASP A 1 92 ? 3.767 16.976 -0.243 1.00 48.22 92 ASP A O 1
ATOM 75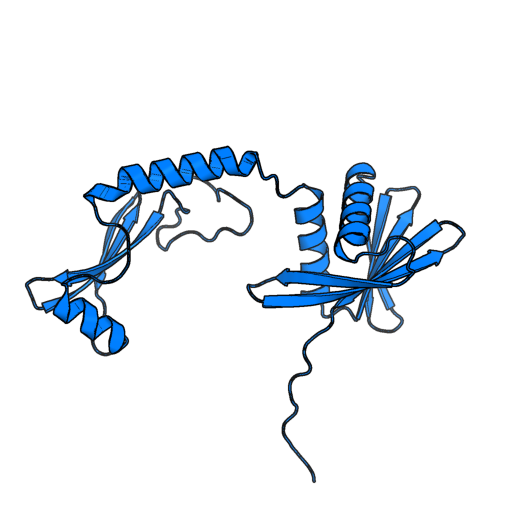3 N N . ARG A 1 93 ? 3.836 17.146 1.986 1.00 40.62 93 ARG A N 1
ATOM 754 C CA . ARG A 1 93 ? 5.311 17.222 2.100 1.00 40.62 93 ARG A CA 1
ATOM 755 C C . ARG A 1 93 ? 5.989 15.919 2.541 1.00 40.62 93 ARG A C 1
ATOM 757 O O . ARG A 1 93 ? 7.211 15.892 2.641 1.00 40.62 93 ARG A O 1
ATOM 764 N N . MET A 1 94 ? 5.237 14.844 2.762 1.00 47.38 94 MET A N 1
ATOM 765 C CA . MET A 1 94 ? 5.766 13.479 2.820 1.00 47.38 94 MET A CA 1
ATOM 766 C C . MET A 1 94 ? 5.055 12.683 1.724 1.00 47.38 94 MET A C 1
ATOM 768 O O . MET A 1 94 ? 4.211 11.837 2.000 1.00 47.38 94 MET A O 1
ATOM 772 N N . GLN A 1 95 ? 5.343 13.077 0.480 1.00 47.41 95 GLN A N 1
ATOM 773 C CA . GLN A 1 95 ? 4.832 12.476 -0.749 1.00 47.41 95 GLN A CA 1
ATOM 774 C C . GLN A 1 95 ? 5.045 10.960 -0.709 1.00 47.41 95 GLN A C 1
ATOM 776 O O . GLN A 1 95 ? 6.175 10.500 -0.837 1.00 47.41 95 GLN A O 1
ATOM 781 N N . THR A 1 96 ? 3.966 10.188 -0.562 1.00 54.66 96 THR A N 1
ATOM 782 C CA . THR A 1 96 ? 3.913 8.856 -1.173 1.00 54.66 96 THR A CA 1
ATOM 783 C C . THR A 1 96 ? 4.050 9.113 -2.666 1.00 54.66 96 THR A C 1
ATOM 785 O O . THR A 1 96 ? 3.190 9.765 -3.263 1.00 54.66 96 THR A O 1
ATOM 788 N N . SER A 1 97 ? 5.199 8.759 -3.226 1.00 69.62 97 SER A N 1
ATOM 789 C CA . SER A 1 97 ? 5.515 9.063 -4.615 1.00 69.62 97 SER A CA 1
ATOM 790 C C . SER A 1 97 ? 4.543 8.330 -5.543 1.00 69.62 97 SER A C 1
ATOM 792 O O . SER A 1 97 ? 3.934 7.326 -5.169 1.00 69.62 97 SER A O 1
ATOM 794 N N . SER A 1 98 ? 4.398 8.804 -6.781 1.00 77.25 98 SER A N 1
ATOM 795 C CA . SER A 1 98 ? 3.697 8.042 -7.822 1.00 77.25 98 SER A CA 1
ATOM 796 C C . SER A 1 98 ? 4.243 6.615 -7.941 1.00 77.25 98 SER A C 1
ATOM 798 O O . SER A 1 98 ? 3.474 5.693 -8.194 1.00 77.25 98 SER A O 1
ATOM 800 N N . ALA A 1 99 ? 5.546 6.427 -7.700 1.00 82.88 99 ALA A N 1
ATOM 801 C CA . ALA A 1 99 ? 6.194 5.123 -7.709 1.00 82.88 99 ALA A CA 1
ATOM 802 C C . ALA A 1 99 ? 5.730 4.220 -6.558 1.00 82.88 99 ALA A C 1
ATOM 804 O O . ALA A 1 99 ? 5.469 3.046 -6.797 1.00 82.88 99 ALA A O 1
ATOM 805 N N . ASP A 1 100 ? 5.555 4.754 -5.345 1.00 79.25 100 ASP A N 1
ATOM 806 C CA . ASP A 1 100 ? 5.028 3.986 -4.210 1.00 79.25 100 ASP A CA 1
ATOM 807 C C . ASP A 1 100 ? 3.604 3.476 -4.491 1.00 79.25 100 ASP A C 1
ATOM 809 O O . ASP A 1 100 ? 3.294 2.322 -4.204 1.00 79.25 100 ASP A O 1
ATOM 813 N N . LEU A 1 101 ? 2.741 4.321 -5.073 1.00 80.00 101 LEU A N 1
ATOM 814 C CA . LEU A 1 101 ? 1.355 3.958 -5.401 1.00 80.00 101 LEU A CA 1
ATOM 815 C C . LEU A 1 101 ? 1.275 2.935 -6.539 1.00 80.00 101 LEU A C 1
ATOM 817 O O . LEU A 1 101 ? 0.496 1.985 -6.466 1.00 80.00 101 LEU A O 1
ATOM 821 N N . GLU A 1 102 ? 2.075 3.118 -7.587 1.00 87.31 102 GLU A N 1
ATOM 822 C CA . GLU A 1 102 ? 2.110 2.187 -8.715 1.00 87.31 102 GLU A CA 1
ATOM 823 C C . GLU A 1 102 ? 2.697 0.838 -8.286 1.00 87.31 102 GLU A C 1
ATOM 825 O O . GLU A 1 102 ? 2.137 -0.212 -8.595 1.00 87.31 102 GLU A O 1
ATOM 830 N N . PHE A 1 103 ? 3.772 0.853 -7.494 1.00 89.25 103 PHE A N 1
ATOM 831 C CA . PHE A 1 103 ? 4.336 -0.358 -6.908 1.00 89.25 103 PHE A CA 1
ATOM 832 C C . PHE A 1 103 ? 3.350 -1.060 -5.977 1.00 89.25 103 PHE A C 1
ATOM 834 O O . PHE A 1 103 ? 3.232 -2.284 -6.024 1.00 89.25 103 PHE A O 1
ATOM 841 N N . GLN A 1 104 ? 2.605 -0.296 -5.172 1.00 84.81 104 GLN A N 1
ATOM 842 C CA . GLN A 1 104 ? 1.524 -0.844 -4.366 1.00 84.81 104 GLN A CA 1
ATOM 843 C C . GLN A 1 104 ? 0.533 -1.595 -5.252 1.00 84.81 104 GLN A C 1
ATOM 845 O O . GLN A 1 104 ? 0.336 -2.784 -5.032 1.00 84.81 104 GLN A O 1
ATOM 850 N N . SER A 1 105 ? -0.006 -0.953 -6.290 1.00 85.38 105 SER A N 1
ATOM 851 C CA . SER A 1 105 ? -0.945 -1.576 -7.234 1.00 85.38 105 SER A CA 1
ATOM 852 C C . SER A 1 105 ? -0.416 -2.901 -7.808 1.00 85.38 105 SER A C 1
ATOM 854 O O . SER A 1 105 ? -1.118 -3.913 -7.785 1.00 85.38 105 SER A O 1
ATOM 856 N N . ILE A 1 106 ? 0.855 -2.933 -8.225 1.00 89.12 106 ILE A N 1
ATOM 857 C CA . ILE A 1 106 ? 1.511 -4.144 -8.744 1.00 89.12 106 ILE A CA 1
ATOM 858 C C . ILE A 1 106 ? 1.537 -5.260 -7.690 1.00 89.12 106 ILE A C 1
ATOM 860 O O . ILE A 1 106 ? 1.167 -6.402 -7.963 1.00 89.12 106 ILE A O 1
ATOM 864 N N . MET A 1 107 ? 1.952 -4.949 -6.461 1.00 87.75 107 MET A N 1
ATOM 865 C CA . MET A 1 107 ? 2.033 -5.958 -5.404 1.00 87.75 107 MET A CA 1
ATOM 866 C C . MET A 1 107 ? 0.652 -6.445 -4.951 1.00 87.75 107 MET A C 1
ATOM 868 O O . MET A 1 107 ? 0.500 -7.623 -4.624 1.00 87.75 107 MET A O 1
ATOM 872 N N . GLU A 1 108 ? -0.361 -5.577 -4.950 1.00 84.38 108 GLU A N 1
ATOM 873 C CA . GLU A 1 108 ? -1.748 -5.951 -4.653 1.00 84.38 108 GLU A CA 1
ATOM 874 C C . GLU A 1 108 ? -2.303 -6.929 -5.694 1.00 84.38 108 GLU A C 1
ATOM 876 O O . GLU A 1 108 ? -2.924 -7.937 -5.339 1.00 84.38 108 GLU A O 1
ATOM 881 N N . GLU A 1 109 ? -2.031 -6.685 -6.976 1.00 85.88 109 GLU A N 1
ATOM 882 C CA . GLU A 1 109 ? -2.409 -7.583 -8.068 1.00 85.88 109 GLU A CA 1
ATOM 883 C C . GLU A 1 109 ? -1.698 -8.940 -7.945 1.00 85.88 109 GLU A C 1
ATOM 885 O O . GLU A 1 109 ? -2.348 -9.987 -7.999 1.00 85.88 109 GLU A O 1
ATOM 890 N N . ALA A 1 110 ? -0.393 -8.948 -7.663 1.00 86.25 110 ALA A N 1
ATOM 891 C CA . ALA A 1 110 ? 0.374 -10.177 -7.454 1.00 86.25 110 ALA A CA 1
ATOM 892 C C . ALA A 1 110 ? -0.146 -11.008 -6.267 1.00 86.25 110 ALA A C 1
ATOM 894 O O . ALA A 1 110 ? -0.318 -12.224 -6.366 1.00 86.25 110 ALA A O 1
ATOM 895 N N . ILE A 1 111 ? -0.438 -10.360 -5.135 1.00 82.38 111 ILE A N 1
ATOM 896 C CA . ILE A 1 111 ? -0.931 -11.037 -3.929 1.00 82.38 111 ILE A CA 1
ATOM 897 C C . ILE A 1 111 ? -2.351 -11.566 -4.135 1.00 82.38 111 ILE A C 1
ATOM 899 O O . ILE A 1 111 ? -2.622 -12.721 -3.799 1.00 82.38 111 ILE A O 1
ATOM 903 N N . SER A 1 112 ? -3.253 -10.751 -4.686 1.00 82.44 112 SER A N 1
ATOM 904 C CA . SER A 1 112 ? -4.658 -11.132 -4.890 1.00 82.44 112 SER A CA 1
ATOM 905 C C . SER A 1 112 ? -4.818 -12.265 -5.906 1.00 82.44 112 SER A C 1
ATOM 907 O O . SER A 1 112 ? -5.644 -13.157 -5.702 1.00 82.44 112 SER A O 1
ATOM 909 N N . SER A 1 113 ? -3.987 -12.281 -6.949 1.00 81.31 113 SER A N 1
ATOM 910 C CA . SER A 1 113 ? -3.948 -13.357 -7.943 1.00 81.31 113 SER A CA 1
ATOM 911 C C . SER A 1 113 ? -3.200 -14.607 -7.467 1.00 81.31 113 SER A C 1
ATOM 913 O O . SER A 1 113 ? -3.374 -15.667 -8.064 1.00 81.31 113 SER A O 1
ATOM 915 N N . LYS A 1 114 ? -2.439 -14.519 -6.365 1.00 84.69 114 LYS A N 1
ATOM 916 C CA . LYS A 1 114 ? -1.519 -15.562 -5.873 1.00 84.69 114 LYS A CA 1
ATOM 917 C C . LYS A 1 114 ? -0.421 -15.902 -6.886 1.00 84.69 114 LYS A C 1
ATOM 919 O O . LYS A 1 114 ? -0.124 -17.077 -7.096 1.00 84.69 114 LYS A O 1
ATOM 924 N N . ALA A 1 115 ? 0.150 -14.878 -7.515 1.00 85.94 115 ALA A N 1
ATOM 925 C CA . ALA A 1 115 ? 1.315 -15.032 -8.375 1.00 85.94 115 ALA A CA 1
ATOM 926 C C . ALA A 1 115 ? 2.498 -15.616 -7.586 1.00 85.94 115 ALA A C 1
ATOM 928 O O . ALA A 1 115 ? 2.725 -15.260 -6.426 1.00 85.94 115 ALA A O 1
ATOM 929 N N . ASP A 1 116 ? 3.274 -16.485 -8.229 1.00 88.69 116 ASP A N 1
ATOM 930 C CA . ASP A 1 116 ? 4.503 -17.034 -7.652 1.00 88.69 116 ASP A CA 1
ATOM 931 C C . ASP A 1 116 ? 5.580 -15.949 -7.539 1.00 88.69 116 ASP A C 1
ATOM 933 O O . ASP A 1 116 ? 6.325 -15.892 -6.558 1.00 88.69 116 ASP A O 1
ATOM 937 N N . SER A 1 117 ? 5.652 -15.067 -8.540 1.00 93.88 117 SER A N 1
ATOM 938 C CA . SER A 1 117 ? 6.532 -13.901 -8.536 1.00 93.88 117 SER A CA 1
ATOM 939 C C . SER A 1 117 ? 6.067 -12.808 -9.503 1.00 93.88 117 SER A C 1
ATOM 941 O O . SER A 1 117 ? 5.257 -13.061 -10.398 1.00 93.88 117 SER A O 1
ATOM 943 N N . VAL A 1 118 ? 6.597 -11.600 -9.327 1.00 95.50 118 VAL A N 1
ATOM 944 C CA . VAL A 1 118 ? 6.503 -10.495 -10.288 1.00 95.50 118 VAL A CA 1
ATOM 945 C C . VAL A 1 118 ? 7.871 -10.291 -10.916 1.00 95.50 118 VAL A C 1
ATOM 947 O O . VAL A 1 118 ? 8.839 -10.035 -10.202 1.00 95.50 118 VAL A O 1
ATOM 950 N N . GLU A 1 119 ? 7.953 -10.387 -12.233 1.00 94.56 119 GLU A N 1
ATOM 951 C CA . GLU A 1 119 ? 9.148 -10.054 -12.999 1.00 94.56 119 GLU A CA 1
ATOM 952 C C . GLU A 1 119 ? 9.023 -8.643 -13.571 1.00 94.56 119 GLU A C 1
ATOM 954 O O . GLU A 1 119 ? 7.947 -8.233 -14.007 1.00 94.56 119 GLU A O 1
ATOM 959 N N . MET A 1 120 ? 10.112 -7.884 -13.512 1.00 95.19 120 MET A N 1
ATOM 960 C CA . MET A 1 120 ? 10.190 -6.515 -14.003 1.00 95.19 120 MET A CA 1
ATOM 961 C C . MET A 1 120 ? 11.426 -6.349 -14.875 1.00 95.19 120 MET A C 1
ATOM 963 O O . MET A 1 120 ? 12.540 -6.606 -14.417 1.00 95.19 120 MET A O 1
ATOM 967 N N . GLU A 1 121 ? 11.231 -5.875 -16.098 1.00 92.19 121 GLU A N 1
ATOM 968 C CA . GLU A 1 121 ? 12.297 -5.687 -17.081 1.00 92.19 121 GLU A CA 1
ATOM 969 C C . GLU A 1 121 ? 12.081 -4.381 -17.843 1.00 92.19 121 GLU A C 1
ATOM 971 O O . GLU A 1 121 ? 10.952 -4.016 -18.183 1.00 92.19 121 GLU A O 1
ATOM 976 N N . PHE A 1 122 ? 13.156 -3.633 -18.089 1.00 90.44 122 PHE A N 1
ATOM 977 C CA . PHE A 1 122 ? 13.056 -2.483 -18.976 1.00 90.44 122 PHE A CA 1
ATOM 978 C C . PHE A 1 122 ? 12.964 -2.963 -20.421 1.00 90.44 122 PHE A C 1
ATOM 980 O O . PHE A 1 122 ? 13.737 -3.786 -20.885 1.00 90.44 122 PHE A O 1
ATOM 987 N N . VAL A 1 123 ? 11.991 -2.418 -21.140 1.00 86.94 123 VAL A N 1
ATOM 988 C CA . VAL A 1 123 ? 11.808 -2.642 -22.570 1.00 86.94 123 VAL A CA 1
ATOM 989 C C . VAL A 1 123 ? 11.771 -1.299 -23.285 1.00 86.94 123 VAL A C 1
ATOM 991 O O . VAL A 1 123 ? 11.702 -0.221 -22.679 1.00 86.94 123 VAL A O 1
ATOM 994 N N . ARG A 1 124 ? 11.793 -1.325 -24.620 1.00 87.31 124 ARG A N 1
ATOM 995 C CA . ARG A 1 124 ? 11.780 -0.095 -25.421 1.00 87.31 124 ARG A CA 1
ATOM 996 C C . ARG A 1 124 ? 10.575 0.790 -25.088 1.00 87.31 124 ARG A C 1
ATOM 998 O O . ARG A 1 124 ? 10.700 2.018 -25.119 1.00 87.31 124 ARG A O 1
ATOM 1005 N N . GLU A 1 125 ? 9.436 0.191 -24.780 1.00 85.50 125 GLU A N 1
ATOM 1006 C CA . GLU A 1 125 ? 8.154 0.841 -24.529 1.00 85.50 125 GLU A CA 1
ATOM 1007 C C . GLU A 1 125 ? 8.002 1.354 -23.090 1.00 85.50 125 GLU A C 1
ATOM 1009 O O . GLU A 1 125 ? 7.189 2.249 -22.869 1.00 85.50 125 GLU A O 1
ATOM 1014 N N . GLY A 1 126 ? 8.778 0.857 -22.121 1.00 91.81 126 GLY A N 1
ATOM 1015 C CA . GLY A 1 126 ? 8.542 1.148 -20.707 1.00 91.81 126 GLY A CA 1
ATOM 1016 C C . GLY A 1 126 ? 9.180 0.146 -19.751 1.00 91.81 126 GLY A C 1
ATOM 1017 O O . GLY A 1 126 ? 10.185 -0.477 -20.074 1.00 91.81 126 GLY A O 1
ATOM 1018 N N . LEU A 1 127 ? 8.584 0.003 -18.569 1.00 93.94 127 LEU A N 1
ATOM 1019 C CA . LEU A 1 127 ? 8.874 -1.098 -17.650 1.00 93.94 127 LEU A CA 1
ATOM 1020 C C . 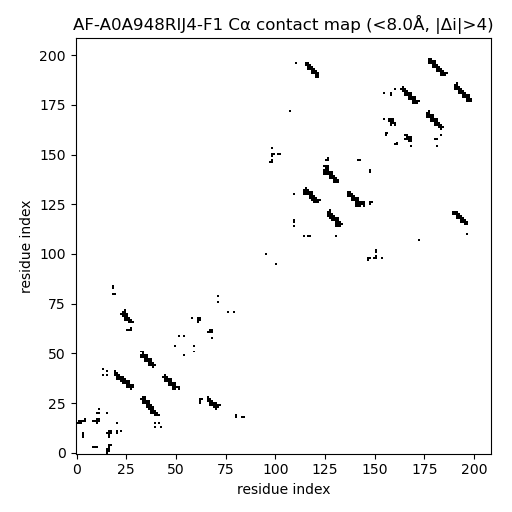LEU A 1 127 ? 7.835 -2.199 -17.883 1.00 93.94 127 LEU A C 1
ATOM 1022 O O . LEU A 1 127 ? 6.649 -1.986 -17.628 1.00 93.94 127 LEU A O 1
ATOM 1026 N N . GLU A 1 128 ? 8.257 -3.347 -18.397 1.00 92.12 128 GLU A N 1
ATOM 1027 C CA . GLU A 1 128 ? 7.418 -4.539 -18.470 1.00 92.12 128 GLU A CA 1
ATOM 1028 C C . GLU A 1 128 ? 7.272 -5.147 -17.074 1.00 92.12 128 GLU A C 1
ATOM 1030 O O . GLU A 1 128 ? 8.242 -5.255 -16.327 1.00 92.12 128 GLU A O 1
ATOM 1035 N N . ILE A 1 129 ? 6.039 -5.495 -16.710 1.00 94.38 129 ILE A N 1
ATOM 1036 C CA . ILE A 1 129 ? 5.673 -6.092 -15.427 1.00 94.38 129 ILE A CA 1
ATOM 1037 C C . ILE A 1 129 ? 4.918 -7.382 -15.732 1.00 94.38 129 ILE A C 1
ATOM 1039 O O . ILE A 1 129 ? 3.824 -7.328 -16.299 1.00 94.38 129 ILE A O 1
ATOM 1043 N N . THR A 1 130 ? 5.472 -8.519 -15.322 1.00 91.44 130 THR A N 1
ATOM 1044 C CA . THR A 1 130 ? 4.936 -9.855 -15.606 1.00 91.44 130 THR A CA 1
ATOM 1045 C C . THR A 1 130 ? 4.638 -10.601 -14.313 1.00 91.44 130 THR A C 1
ATOM 1047 O O . THR A 1 130 ? 5.528 -10.901 -13.522 1.00 91.44 130 THR A O 1
ATOM 1050 N N . TYR A 1 131 ? 3.373 -10.948 -14.099 1.00 90.62 131 TYR A N 1
ATOM 1051 C CA . TYR A 1 131 ? 2.930 -11.815 -13.011 1.00 90.62 131 TYR A CA 1
ATOM 1052 C C . TYR A 1 131 ? 3.073 -13.274 -13.439 1.00 90.62 131 TYR A C 1
ATOM 1054 O O . TYR A 1 1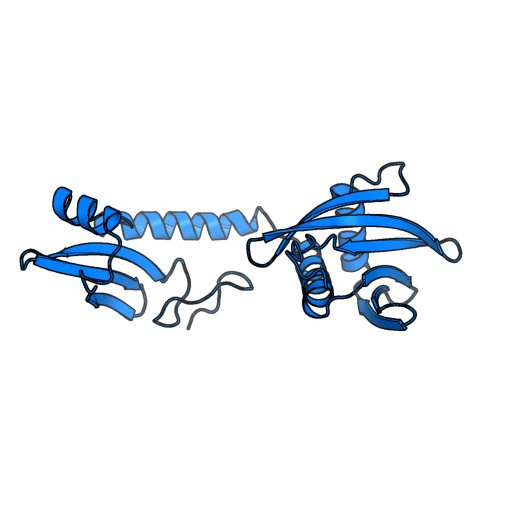31 ? 2.499 -13.686 -14.448 1.00 90.62 131 TYR A O 1
ATOM 1062 N N . THR A 1 132 ?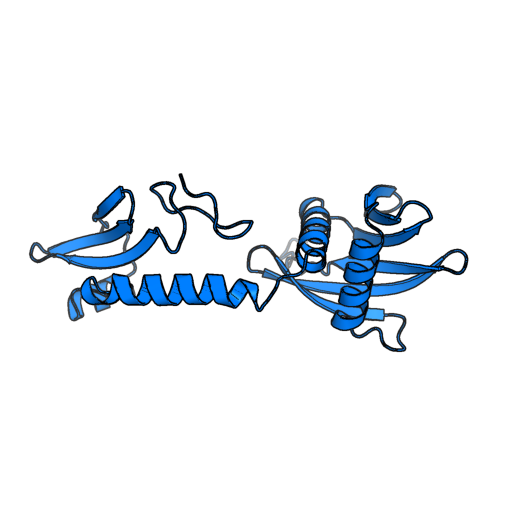 3.835 -14.060 -12.683 1.00 88.56 132 THR A N 1
ATOM 1063 C CA . THR A 1 132 ? 4.185 -15.450 -13.026 1.00 88.56 132 THR A CA 1
ATOM 1064 C C . THR A 1 132 ? 3.387 -16.466 -12.205 1.00 88.56 132 THR A C 1
ATOM 1066 O O . THR A 1 132 ? 3.141 -16.265 -11.016 1.00 88.56 132 THR A O 1
ATOM 1069 N N . PHE A 1 133 ? 2.986 -17.561 -12.853 1.00 86.56 133 PHE A N 1
ATOM 1070 C CA . PHE A 1 133 ? 2.219 -18.690 -12.313 1.00 86.56 133 PHE A CA 1
ATOM 1071 C C . PHE A 1 133 ? 2.786 -19.987 -12.907 1.00 86.56 133 PHE A C 1
ATOM 1073 O O . PHE A 1 133 ? 2.451 -20.387 -14.027 1.00 86.56 133 PHE A O 1
ATOM 1080 N N . GLY A 1 134 ? 3.690 -20.640 -12.185 1.00 83.69 134 GLY A N 1
ATOM 1081 C CA . GLY A 1 134 ? 4.473 -21.766 -12.673 1.00 83.69 134 GLY A CA 1
ATOM 1082 C C . GLY A 1 134 ? 5.223 -21.398 -13.963 1.00 83.69 134 GLY A C 1
ATOM 1083 O O . GLY A 1 134 ? 6.037 -20.478 -13.944 1.00 83.69 134 GLY A O 1
ATOM 1084 N N . PRO A 1 135 ? 4.983 -22.097 -15.090 1.00 82.62 135 PRO A N 1
ATOM 1085 C CA . PRO A 1 135 ? 5.657 -21.820 -16.360 1.00 82.62 135 PRO A CA 1
ATOM 1086 C C . PRO A 1 135 ? 4.999 -20.704 -17.190 1.00 82.62 135 PRO A C 1
ATOM 1088 O O . PRO A 1 135 ? 5.428 -20.456 -18.313 1.00 82.62 135 PRO A O 1
ATOM 1091 N N . SER A 1 136 ? 3.908 -20.099 -16.718 1.00 78.44 136 SER A N 1
ATOM 1092 C CA . SER A 1 136 ? 3.136 -19.104 -17.469 1.00 78.44 136 SER A CA 1
ATOM 1093 C C . SER A 1 136 ? 3.212 -17.736 -16.808 1.00 78.44 136 SER A C 1
ATOM 1095 O O . SER A 1 136 ? 3.394 -17.636 -15.599 1.00 78.44 136 SER A O 1
ATOM 1097 N N . GLY A 1 137 ? 3.032 -16.677 -17.593 1.00 79.44 137 GLY A N 1
ATOM 1098 C CA . GLY A 1 137 ? 2.937 -15.322 -17.072 1.00 79.44 137 GLY A CA 1
ATOM 1099 C C . GLY A 1 137 ? 1.967 -14.474 -17.879 1.00 79.44 137 GLY A C 1
ATOM 1100 O O . GLY A 1 137 ? 1.727 -14.742 -19.058 1.00 79.44 137 GLY A O 1
ATOM 1101 N N . PHE A 1 138 ? 1.391 -13.467 -17.234 1.00 80.50 138 PHE A N 1
ATOM 1102 C CA . PHE A 1 138 ? 0.658 -12.396 -17.901 1.00 80.50 138 PHE A CA 1
ATOM 1103 C C . PHE A 1 138 ? 1.166 -11.061 -17.378 1.00 80.50 138 PHE A C 1
ATOM 1105 O O . PHE A 1 138 ? 1.539 -10.947 -16.213 1.00 80.50 138 PHE A O 1
ATOM 1112 N N . GLY A 1 139 ? 1.193 -10.049 -18.234 1.00 87.00 139 GLY A N 1
ATOM 1113 C CA . GLY A 1 139 ? 1.834 -8.795 -17.885 1.00 87.00 139 GLY A CA 1
ATOM 1114 C C . GLY A 1 139 ? 1.299 -7.603 -18.648 1.00 87.00 139 GLY A C 1
ATOM 1115 O O . GLY A 1 139 ? 0.439 -7.717 -19.526 1.00 87.00 139 GLY A O 1
ATOM 1116 N N . ARG A 1 140 ? 1.826 -6.442 -18.279 1.00 90.06 140 ARG A N 1
ATOM 1117 C CA . ARG A 1 140 ? 1.580 -5.159 -18.936 1.00 90.06 140 ARG A CA 1
ATOM 1118 C C . ARG A 1 140 ? 2.872 -4.360 -18.991 1.00 90.06 140 ARG A C 1
ATOM 1120 O O . ARG A 1 140 ? 3.759 -4.550 -18.165 1.00 90.06 140 ARG A O 1
ATOM 1127 N N . VAL A 1 141 ? 2.929 -3.396 -19.902 1.00 89.75 141 VAL A N 1
ATOM 1128 C CA . VAL A 1 141 ? 4.013 -2.412 -19.934 1.00 89.75 141 VAL A CA 1
ATOM 1129 C C . VAL A 1 141 ? 3.540 -1.112 -19.296 1.00 89.75 141 VAL A C 1
ATOM 1131 O O . VAL A 1 141 ? 2.554 -0.511 -19.731 1.00 89.75 141 VAL A O 1
ATOM 1134 N N . LEU A 1 142 ? 4.261 -0.654 -18.277 1.00 87.88 142 LEU A N 1
ATOM 1135 C CA . LEU A 1 142 ? 4.146 0.700 -17.757 1.00 87.88 142 LEU A CA 1
ATOM 1136 C C . LEU A 1 142 ? 4.928 1.649 -18.672 1.00 87.88 142 LEU A C 1
ATOM 1138 O O . LEU A 1 142 ? 6.152 1.746 -18.590 1.00 87.88 142 LEU A O 1
ATOM 1142 N N . SER A 1 143 ? 4.215 2.349 -19.556 1.00 89.94 143 SER A N 1
ATOM 1143 C CA . SER A 1 143 ? 4.824 3.186 -20.601 1.00 89.94 143 SER A CA 1
ATOM 1144 C C . SER A 1 143 ? 5.519 4.450 -20.080 1.00 89.94 143 SER A C 1
ATOM 1146 O O . SER A 1 143 ? 6.343 5.044 -20.778 1.00 89.94 143 SER A O 1
ATOM 1148 N N . ASP A 1 144 ? 5.190 4.896 -18.865 1.00 89.25 144 ASP A N 1
ATOM 1149 C CA . ASP A 1 144 ? 5.904 5.995 -18.215 1.00 89.25 144 ASP A CA 1
ATOM 1150 C C . ASP A 1 144 ? 7.267 5.502 -17.709 1.00 89.25 144 ASP A C 1
ATOM 1152 O O . ASP A 1 144 ? 7.410 4.974 -16.605 1.00 89.25 144 ASP A O 1
ATOM 1156 N N . LYS A 1 145 ? 8.292 5.687 -18.544 1.00 90.00 145 LYS A N 1
ATOM 1157 C CA . LYS A 1 145 ? 9.671 5.271 -18.252 1.00 90.00 145 LYS A CA 1
ATOM 1158 C C . LYS A 1 145 ? 10.235 5.903 -16.989 1.00 90.00 145 LYS A C 1
ATOM 1160 O O . LYS A 1 145 ? 10.998 5.251 -16.282 1.00 90.00 145 LYS A 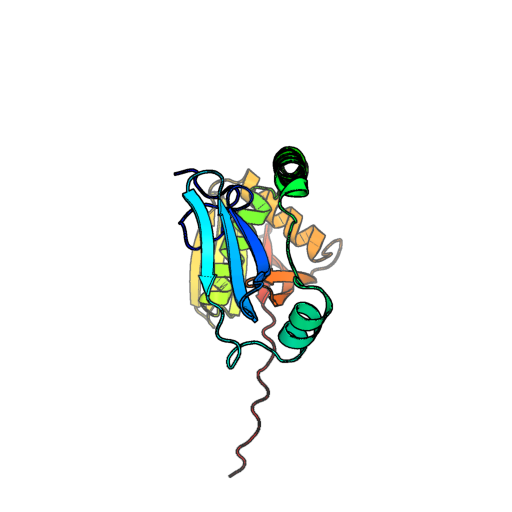O 1
ATOM 1165 N N . LYS A 1 146 ? 9.883 7.162 -16.710 1.00 90.56 146 LYS A N 1
ATOM 1166 C CA . LYS A 1 146 ? 10.387 7.863 -15.528 1.00 90.56 146 LYS A CA 1
ATOM 1167 C C . LYS A 1 146 ? 9.816 7.211 -14.276 1.00 90.56 146 LYS A C 1
ATOM 1169 O O . LYS A 1 146 ? 10.575 6.890 -13.366 1.00 90.56 146 LYS A O 1
ATOM 1174 N N . LEU A 1 147 ? 8.510 6.957 -14.279 1.00 89.69 147 LEU A N 1
ATOM 1175 C CA . LEU A 1 147 ? 7.843 6.246 -13.196 1.00 89.69 147 LEU A CA 1
ATOM 1176 C C . LEU A 1 147 ? 8.411 4.830 -13.016 1.00 89.69 147 LEU A C 1
ATOM 1178 O O . LEU A 1 147 ? 8.724 4.441 -11.895 1.00 89.69 147 LEU A O 1
ATOM 1182 N N . GLY A 1 148 ? 8.633 4.091 -14.107 1.00 92.44 148 GLY A N 1
ATOM 1183 C CA . GLY A 1 148 ? 9.274 2.772 -14.062 1.00 92.44 148 GLY A CA 1
ATOM 1184 C C . GLY A 1 148 ? 10.674 2.801 -13.434 1.00 92.44 148 GLY A C 1
ATOM 1185 O O . GLY A 1 148 ? 10.985 1.983 -12.570 1.00 92.44 148 GLY A O 1
ATOM 1186 N N . SER A 1 149 ? 11.508 3.783 -13.794 1.00 92.19 149 SER A N 1
ATOM 1187 C CA . SER A 1 149 ? 12.824 3.980 -13.165 1.00 92.19 149 SER A CA 1
ATOM 1188 C C . SER A 1 149 ? 12.732 4.326 -11.679 1.00 92.19 149 SER A C 1
ATOM 1190 O O . SER A 1 149 ? 13.546 3.843 -10.893 1.00 92.19 149 SER A O 1
ATOM 1192 N N . GLU A 1 150 ? 11.755 5.140 -11.275 1.00 93.69 150 GLU A N 1
ATOM 1193 C CA . GLU A 1 150 ? 11.521 5.470 -9.864 1.00 93.69 150 GLU A CA 1
ATOM 1194 C C . GLU A 1 150 ? 11.098 4.232 -9.055 1.00 93.69 150 GLU A C 1
ATOM 1196 O O . GLU A 1 150 ? 11.630 4.018 -7.964 1.00 93.69 150 GLU A O 1
ATOM 1201 N N . ILE A 1 151 ? 10.231 3.376 -9.610 1.00 93.06 151 ILE A N 1
ATOM 1202 C CA . ILE A 1 151 ? 9.817 2.103 -8.993 1.00 93.06 151 ILE A CA 1
ATOM 1203 C C . ILE A 1 151 ? 11.022 1.183 -8.790 1.00 93.06 151 ILE A C 1
ATOM 1205 O O . ILE A 1 151 ? 11.269 0.729 -7.673 1.00 93.06 151 ILE A O 1
ATOM 1209 N N . VAL A 1 152 ? 11.805 0.932 -9.844 1.00 93.69 152 VAL A N 1
ATOM 1210 C CA . VAL A 1 152 ? 12.975 0.041 -9.761 1.00 93.69 152 VAL A CA 1
ATOM 1211 C C . VAL A 1 152 ? 14.002 0.574 -8.765 1.00 93.69 152 VAL A C 1
ATOM 1213 O O . VAL A 1 152 ? 14.507 -0.181 -7.934 1.00 93.69 152 VAL A O 1
ATOM 1216 N N . LYS A 1 153 ? 14.275 1.883 -8.783 1.00 92.31 153 LYS A N 1
ATOM 1217 C CA . LYS A 1 153 ? 15.192 2.511 -7.826 1.00 92.31 153 LYS A CA 1
ATOM 1218 C C . LYS A 1 153 ? 14.735 2.293 -6.383 1.00 92.31 153 LYS A C 1
ATOM 1220 O O . LYS A 1 153 ? 15.542 1.891 -5.546 1.00 92.31 153 LYS A O 1
ATOM 1225 N N . MET A 1 154 ? 13.453 2.515 -6.102 1.00 91.06 154 MET A N 1
ATOM 1226 C CA . MET A 1 154 ? 12.875 2.282 -4.779 1.00 91.06 154 MET A CA 1
ATOM 1227 C C . MET A 1 154 ? 13.018 0.812 -4.351 1.00 91.06 154 MET A C 1
ATOM 1229 O O . MET A 1 154 ? 13.416 0.543 -3.217 1.00 91.06 154 MET A O 1
ATOM 1233 N N . ILE A 1 155 ? 12.750 -0.143 -5.248 1.00 91.88 155 ILE A N 1
ATOM 1234 C CA . ILE A 1 155 ? 12.904 -1.583 -4.976 1.00 91.88 155 ILE A CA 1
ATOM 1235 C C . ILE A 1 155 ? 14.356 -1.912 -4.609 1.00 91.88 155 ILE A C 1
ATOM 1237 O O . ILE A 1 155 ? 14.601 -2.542 -3.580 1.00 91.88 155 ILE A O 1
ATOM 1241 N N . VAL A 1 156 ? 15.323 -1.457 -5.411 1.00 90.75 156 VAL A N 1
ATOM 1242 C CA . VAL A 1 156 ? 16.764 -1.667 -5.178 1.00 90.75 156 VAL A CA 1
ATOM 1243 C C . VAL A 1 156 ? 17.195 -1.104 -3.823 1.00 90.75 156 VAL A C 1
ATOM 1245 O O . VAL A 1 156 ? 17.922 -1.764 -3.071 1.00 90.75 156 VAL A O 1
ATOM 1248 N N . GLU A 1 157 ? 16.725 0.098 -3.484 1.00 90.31 157 GLU A N 1
ATOM 1249 C CA . GLU A 1 157 ? 17.012 0.755 -2.209 1.00 90.31 157 GLU A CA 1
ATOM 1250 C C . GLU A 1 157 ? 16.415 -0.011 -1.022 1.00 90.31 157 GLU A C 1
ATOM 1252 O O . GLU A 1 157 ? 17.137 -0.330 -0.071 1.00 90.31 157 GLU A O 1
ATOM 1257 N N . HIS A 1 158 ? 15.129 -0.365 -1.085 1.00 89.81 158 HIS A N 1
ATOM 1258 C CA . HIS A 1 158 ? 14.412 -1.042 0.000 1.00 89.81 158 HIS A CA 1
ATOM 1259 C C . HIS A 1 158 ? 14.862 -2.489 0.206 1.00 89.81 158 HIS A C 1
ATOM 1261 O O . HIS A 1 158 ? 14.977 -2.938 1.349 1.00 89.81 158 HIS A O 1
ATOM 1267 N N . ALA A 1 159 ? 15.167 -3.210 -0.873 1.00 91.94 159 ALA A N 1
ATOM 1268 C CA . ALA A 1 159 ? 15.686 -4.572 -0.806 1.00 91.94 159 ALA A CA 1
ATOM 1269 C C . ALA A 1 159 ? 17.185 -4.631 -0.469 1.00 91.94 159 ALA A C 1
ATOM 1271 O O . ALA A 1 159 ? 17.709 -5.716 -0.206 1.00 91.94 159 ALA A O 1
ATOM 1272 N N . LYS A 1 160 ? 17.867 -3.476 -0.416 1.00 91.75 160 LYS A N 1
ATOM 1273 C CA . LYS A 1 160 ? 19.303 -3.341 -0.124 1.00 91.75 160 LYS A CA 1
ATOM 1274 C C . LYS A 1 160 ? 20.180 -4.122 -1.106 1.00 91.75 160 LYS A C 1
ATOM 1276 O O . LYS A 1 160 ? 21.106 -4.831 -0.699 1.00 91.75 160 LYS A O 1
ATOM 1281 N N . LEU A 1 161 ? 19.878 -3.988 -2.398 1.00 88.94 161 LEU A N 1
ATOM 1282 C CA . LEU A 1 161 ? 20.587 -4.674 -3.486 1.00 88.94 161 LEU A CA 1
ATOM 1283 C C . LEU A 1 161 ? 21.927 -4.019 -3.853 1.00 88.94 161 LEU A C 1
ATOM 1285 O O . LEU A 1 161 ? 22.582 -4.453 -4.794 1.00 88.94 161 LEU A O 1
ATOM 1289 N N . GLN A 1 162 ? 22.397 -3.004 -3.115 1.00 81.62 162 GLN A N 1
ATOM 1290 C CA . GLN A 1 162 ? 23.678 -2.361 -3.419 1.00 81.62 162 GLN A CA 1
ATOM 1291 C C . GLN A 1 162 ? 24.819 -3.394 -3.351 1.00 81.62 162 GLN A C 1
ATOM 1293 O O . GLN A 1 162 ? 25.230 -3.819 -2.267 1.00 81.62 162 GLN A O 1
ATOM 1298 N N . ASN A 1 163 ? 25.338 -3.778 -4.521 1.00 77.62 163 ASN A N 1
ATOM 1299 C CA . ASN A 1 163 ? 26.364 -4.809 -4.729 1.00 77.62 163 ASN A CA 1
ATOM 1300 C C . ASN A 1 163 ? 25.917 -6.255 -4.431 1.00 77.62 163 ASN A C 1
ATOM 1302 O O . ASN A 1 163 ? 26.755 -7.100 -4.103 1.00 77.62 163 ASN A O 1
ATOM 1306 N N . LYS A 1 164 ? 24.616 -6.559 -4.509 1.00 87.00 164 LYS A N 1
ATOM 1307 C CA . LYS A 1 164 ? 24.076 -7.910 -4.289 1.00 87.00 164 LYS A CA 1
ATOM 1308 C C . LYS A 1 164 ? 22.999 -8.243 -5.310 1.00 87.00 164 LYS A C 1
ATOM 1310 O O . LYS A 1 164 ? 22.087 -7.462 -5.514 1.00 87.00 164 LYS A O 1
ATOM 1315 N N . GLN A 1 165 ? 23.030 -9.471 -5.817 1.00 88.31 165 GLN A N 1
ATOM 1316 C CA . GLN A 1 165 ? 21.995 -10.003 -6.712 1.00 88.31 165 GLN A CA 1
ATOM 1317 C C . GLN A 1 165 ? 20.691 -10.380 -5.993 1.00 88.31 165 GLN A C 1
ATOM 1319 O O . GLN A 1 165 ? 19.725 -10.771 -6.633 1.00 88.31 165 GLN A O 1
ATOM 1324 N N . SER A 1 166 ? 20.639 -10.338 -4.657 1.00 93.81 166 SER A N 1
ATOM 1325 C CA . SER A 1 166 ? 19.395 -10.613 -3.936 1.00 93.81 166 SER A CA 1
ATOM 1326 C C . SER A 1 166 ? 19.314 -9.915 -2.585 1.00 93.81 166 SER A C 1
ATOM 1328 O O . SER A 1 166 ? 20.326 -9.618 -1.940 1.00 93.81 166 SER A O 1
ATOM 1330 N N . GLY A 1 167 ? 18.079 -9.671 -2.158 1.00 94.12 167 GLY A N 1
ATOM 1331 C CA . GLY A 1 167 ? 17.737 -8.911 -0.970 1.00 94.12 167 GLY A CA 1
ATOM 1332 C C . GLY A 1 167 ? 16.317 -9.199 -0.495 1.00 94.12 167 GLY A C 1
ATOM 1333 O O . GLY A 1 167 ? 15.610 -10.049 -1.042 1.00 94.12 167 GLY A O 1
ATOM 1334 N N . GLN A 1 168 ? 15.903 -8.513 0.564 1.00 93.25 168 GLN A N 1
ATOM 1335 C CA . GLN A 1 168 ? 14.547 -8.612 1.097 1.00 93.25 168 GLN A CA 1
ATOM 1336 C C . GLN A 1 168 ? 14.043 -7.234 1.483 1.00 93.25 168 GLN A C 1
ATOM 1338 O O . GLN A 1 168 ? 14.783 -6.452 2.080 1.00 93.25 168 GLN A O 1
ATOM 1343 N N . MET A 1 169 ? 12.771 -6.985 1.199 1.00 90.56 169 MET A N 1
ATOM 1344 C CA . MET A 1 169 ? 12.051 -5.812 1.675 1.00 90.56 169 MET A CA 1
ATOM 1345 C C . MET A 1 169 ? 10.783 -6.231 2.419 1.00 90.56 169 MET A C 1
ATOM 1347 O O . MET A 1 169 ? 10.157 -7.243 2.092 1.00 90.56 169 MET A O 1
ATOM 1351 N N . ASP A 1 170 ? 10.422 -5.445 3.430 1.00 86.44 170 ASP A N 1
ATOM 1352 C CA . ASP A 1 170 ? 9.133 -5.550 4.104 1.00 86.44 170 ASP A CA 1
ATOM 1353 C C . ASP A 1 170 ? 8.129 -4.638 3.383 1.00 86.44 170 ASP A C 1
ATOM 1355 O O . ASP A 1 170 ? 8.452 -3.508 3.015 1.00 86.44 170 ASP A O 1
ATOM 1359 N N . TRP A 1 171 ? 6.907 -5.125 3.186 1.00 81.50 171 TRP A N 1
ATOM 1360 C CA . TRP A 1 171 ? 5.833 -4.407 2.506 1.00 81.50 171 TRP A CA 1
ATOM 1361 C C . TRP A 1 171 ? 4.528 -4.524 3.287 1.00 81.50 171 TRP A C 1
ATOM 1363 O O . TRP A 1 171 ? 4.221 -5.592 3.809 1.00 81.50 171 TRP A O 1
ATOM 1373 N N . VAL A 1 172 ? 3.747 -3.448 3.385 1.00 71.81 172 VAL A N 1
ATOM 1374 C CA . VAL A 1 172 ? 2.486 -3.451 4.142 1.00 71.81 172 VAL A CA 1
ATOM 1375 C C . VAL A 1 172 ? 1.302 -3.444 3.179 1.00 71.81 172 VAL A C 1
ATOM 1377 O O . VAL A 1 172 ? 1.133 -2.498 2.420 1.00 71.81 172 VAL A O 1
ATOM 1380 N N . TYR A 1 173 ? 0.454 -4.473 3.252 1.00 66.75 173 TYR A N 1
ATOM 1381 C CA . TYR A 1 173 ? -0.784 -4.595 2.479 1.00 66.75 173 TYR A CA 1
ATOM 1382 C C . TYR A 1 173 ? -1.917 -5.131 3.361 1.00 66.75 173 TYR A C 1
ATOM 1384 O O . TYR A 1 173 ? -1.710 -6.048 4.151 1.00 66.75 173 TYR A O 1
ATOM 1392 N N . GLY A 1 174 ? -3.116 -4.541 3.280 1.00 60.97 174 GLY A N 1
ATOM 1393 C CA . GLY A 1 174 ? -4.275 -4.986 4.071 1.00 60.97 174 GLY A CA 1
ATOM 1394 C C . GLY A 1 174 ? -4.087 -4.919 5.597 1.00 60.97 174 GLY A C 1
ATOM 1395 O O . GLY A 1 174 ? -4.799 -5.594 6.331 1.00 60.97 174 GLY A O 1
ATOM 1396 N N . GLY A 1 175 ? -3.120 -4.130 6.084 1.00 65.12 175 GLY A N 1
ATOM 1397 C CA . GLY A 1 175 ? -2.727 -4.095 7.500 1.00 65.12 175 GLY A CA 1
ATOM 1398 C C . GLY A 1 175 ? -1.776 -5.221 7.928 1.00 65.12 175 GLY A C 1
ATOM 1399 O O . GLY A 1 175 ? -1.376 -5.264 9.090 1.00 65.12 175 GLY A O 1
ATOM 1400 N N . GLU A 1 176 ? -1.373 -6.096 7.007 1.00 69.75 176 GLU A N 1
ATOM 1401 C CA . GLU A 1 176 ? -0.378 -7.140 7.231 1.00 69.75 176 GLU A CA 1
ATOM 1402 C C . GLU A 1 176 ? 0.968 -6.765 6.605 1.00 69.75 176 GLU A C 1
ATOM 1404 O O . GLU A 1 176 ? 1.040 -6.148 5.543 1.00 69.75 176 GLU A O 1
ATOM 1409 N N . THR A 1 177 ? 2.058 -7.161 7.262 1.00 79.75 177 THR A N 1
ATOM 1410 C CA . THR A 1 177 ? 3.409 -7.030 6.710 1.00 79.75 177 THR A CA 1
ATOM 1411 C C . THR A 1 177 ? 3.801 -8.310 5.976 1.00 79.75 177 THR A C 1
ATOM 1413 O O . THR A 1 177 ? 3.931 -9.376 6.587 1.00 79.75 177 THR A O 1
ATOM 1416 N N . TYR A 1 178 ? 4.028 -8.182 4.675 1.00 81.62 178 TYR A N 1
ATOM 1417 C CA . TYR A 1 178 ? 4.558 -9.197 3.778 1.00 81.62 178 TYR A CA 1
ATOM 1418 C C . TYR A 1 178 ? 6.066 -9.021 3.637 1.00 81.62 178 TYR A C 1
ATOM 1420 O O . TYR A 1 178 ? 6.573 -7.902 3.595 1.00 81.62 178 TYR A O 1
ATOM 1428 N N . LYS A 1 179 ? 6.787 -10.136 3.530 1.00 89.81 179 LYS A N 1
ATOM 1429 C CA . LYS A 1 179 ? 8.188 -10.115 3.110 1.00 89.81 179 LYS A CA 1
ATOM 1430 C C . LYS A 1 179 ? 8.257 -10.398 1.625 1.00 89.81 179 LYS A C 1
ATOM 1432 O O . LYS A 1 179 ? 7.647 -11.359 1.166 1.00 89.81 179 LYS A O 1
ATOM 1437 N N . ILE A 1 180 ? 9.024 -9.603 0.899 1.00 92.44 180 ILE A N 1
ATOM 1438 C CA . ILE A 1 180 ? 9.276 -9.806 -0.524 1.00 92.44 180 ILE A CA 1
ATOM 1439 C C . ILE A 1 180 ? 10.763 -10.093 -0.670 1.00 92.44 180 ILE A C 1
ATOM 1441 O O . ILE A 1 180 ? 11.601 -9.283 -0.265 1.00 92.44 180 ILE A O 1
ATOM 1445 N N . LYS A 1 181 ? 11.103 -11.259 -1.221 1.00 94.69 181 LYS A N 1
ATOM 1446 C CA . LYS A 1 181 ? 12.466 -11.513 -1.693 1.00 94.69 181 LYS A CA 1
ATOM 1447 C C . LYS A 1 181 ? 12.607 -10.849 -3.054 1.00 94.69 181 LYS A C 1
ATOM 1449 O O . LYS A 1 181 ? 11.748 -11.042 -3.904 1.00 94.69 181 LYS A O 1
ATOM 1454 N N . VAL A 1 182 ? 13.678 -10.096 -3.248 1.00 96.06 182 VAL A N 1
ATOM 1455 C CA . VAL A 1 182 ? 13.987 -9.469 -4.533 1.00 96.06 182 VAL A CA 1
ATOM 1456 C C . VAL A 1 182 ? 15.274 -10.076 -5.061 1.00 96.06 182 VAL A C 1
ATOM 1458 O O . V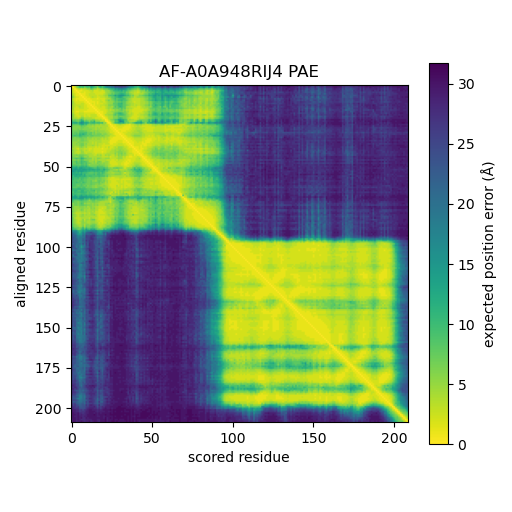AL A 1 182 ? 16.244 -10.207 -4.311 1.00 96.06 182 VAL A O 1
ATOM 1461 N N . GLU A 1 183 ? 15.269 -10.469 -6.326 1.00 95.62 183 GLU A N 1
ATOM 1462 C CA . GLU A 1 183 ? 16.423 -10.971 -7.066 1.00 95.62 183 GLU A CA 1
ATOM 1463 C C . GLU A 1 183 ? 16.666 -10.056 -8.265 1.00 95.62 183 GLU A C 1
ATOM 1465 O O . GLU A 1 183 ? 15.732 -9.756 -9.000 1.00 95.62 183 GLU A O 1
ATOM 1470 N N . GLU A 1 184 ? 17.903 -9.613 -8.452 1.00 93.38 184 GLU A N 1
ATOM 1471 C CA . GLU A 1 184 ? 18.363 -8.938 -9.664 1.00 93.38 184 GLU A CA 1
ATOM 1472 C C . GLU A 1 184 ? 19.168 -9.939 -10.494 1.00 93.38 184 GLU A C 1
ATOM 1474 O O . GLU A 1 184 ? 20.043 -10.638 -9.970 1.00 93.38 184 GLU A O 1
ATOM 1479 N N . TYR A 1 185 ? 18.873 -10.010 -11.786 1.00 89.25 185 TYR A N 1
ATOM 1480 C CA . TYR A 1 185 ? 19.571 -10.860 -12.741 1.00 89.25 185 TYR A CA 1
ATOM 1481 C C . TYR A 1 185 ? 19.736 -10.137 -14.078 1.00 89.25 185 TYR A C 1
ATOM 1483 O O . TYR A 1 185 ? 19.075 -9.139 -14.348 1.00 89.25 185 TYR A O 1
ATOM 1491 N N . GLU A 1 186 ? 20.651 -10.630 -14.906 1.00 86.88 186 GLU A N 1
ATOM 1492 C CA . GLU A 1 186 ? 20.856 -10.106 -16.254 1.00 86.88 186 GLU A CA 1
ATOM 1493 C C . GLU A 1 186 ? 19.958 -10.858 -17.240 1.00 86.88 186 GLU A C 1
ATOM 1495 O O . GLU A 1 186 ? 19.945 -12.093 -17.251 1.00 86.88 186 GLU A O 1
ATOM 1500 N N . ASN A 1 187 ? 19.247 -10.118 -18.087 1.00 76.50 187 ASN A N 1
ATOM 1501 C CA . ASN A 1 187 ? 18.506 -10.643 -19.224 1.00 76.50 187 ASN A CA 1
ATOM 1502 C C . ASN A 1 187 ? 18.867 -9.824 -20.470 1.00 76.50 187 ASN A C 1
ATOM 1504 O O . ASN A 1 187 ? 18.731 -8.608 -20.478 1.00 76.50 187 ASN A O 1
ATOM 1508 N N . PHE A 1 188 ? 19.412 -10.472 -21.504 1.00 74.88 188 PHE A N 1
ATOM 1509 C CA . PHE A 1 188 ? 19.869 -9.815 -22.744 1.00 74.88 188 PHE A CA 1
ATOM 1510 C C . PHE A 1 188 ? 20.788 -8.584 -22.556 1.00 74.88 188 PHE A C 1
ATOM 1512 O O . PHE A 1 188 ? 20.822 -7.693 -23.404 1.00 74.88 188 PHE A O 1
ATOM 1519 N N . GLY A 1 189 ? 21.583 -8.554 -21.481 1.00 69.75 189 GLY A N 1
ATOM 1520 C CA . GLY A 1 189 ? 22.468 -7.431 -21.153 1.00 69.75 189 GLY A CA 1
ATOM 1521 C C . GLY A 1 189 ? 21.785 -6.272 -20.416 1.00 69.75 189 GLY A C 1
ATOM 1522 O O . GLY A 1 189 ? 22.437 -5.259 -20.162 1.00 69.75 189 GLY A O 1
ATOM 1523 N N . GLU A 1 190 ? 20.509 -6.414 -20.054 1.00 75.12 190 GLU A N 1
ATOM 1524 C CA . GLU A 1 190 ? 19.759 -5.481 -19.212 1.00 75.12 190 GLU A CA 1
ATOM 1525 C C . GLU A 1 190 ? 19.487 -6.085 -17.823 1.00 75.12 190 GLU A C 1
ATOM 1527 O O . GLU A 1 190 ? 19.439 -7.305 -17.647 1.00 75.12 190 GLU A O 1
ATOM 1532 N N . SER A 1 191 ? 19.343 -5.228 -16.807 1.00 83.00 191 SER A N 1
ATOM 1533 C CA . SER A 1 191 ? 18.949 -5.670 -15.464 1.00 83.00 191 SER A CA 1
ATOM 1534 C C . SER A 1 191 ? 17.454 -5.982 -15.438 1.00 83.00 191 SER A C 1
ATOM 1536 O O . SER A 1 191 ? 16.627 -5.115 -15.730 1.00 83.00 191 SER A O 1
ATOM 1538 N N . ALA A 1 192 ? 17.119 -7.189 -14.995 1.00 90.56 192 ALA A N 1
ATOM 1539 C CA . ALA A 1 192 ? 15.767 -7.632 -14.700 1.00 90.56 192 ALA A CA 1
ATOM 1540 C C . ALA A 1 192 ? 15.635 -7.977 -13.212 1.00 90.56 192 ALA A C 1
ATOM 1542 O O . ALA A 1 192 ? 16.598 -8.355 -12.536 1.00 90.56 192 ALA A O 1
ATOM 1543 N N . PHE A 1 193 ? 14.421 -7.844 -12.687 1.00 94.56 193 PHE A N 1
ATOM 1544 C CA . PHE A 1 193 ? 14.127 -8.033 -11.272 1.00 94.56 193 PHE A CA 1
ATOM 1545 C C . PHE A 1 193 ? 13.022 -9.061 -11.096 1.00 94.56 193 PHE A C 1
ATOM 1547 O O . PHE A 1 193 ? 12.009 -9.010 -11.784 1.00 94.56 193 PHE A O 1
ATOM 1554 N N . ARG A 1 194 ? 13.182 -9.972 -10.136 1.00 95.75 194 ARG A N 1
ATOM 1555 C CA . ARG A 1 194 ? 12.140 -10.907 -9.708 1.00 95.75 194 ARG A CA 1
ATOM 1556 C C . ARG A 1 194 ? 11.783 -10.654 -8.253 1.00 95.75 194 ARG A C 1
ATOM 1558 O O . ARG A 1 194 ? 12.630 -10.740 -7.366 1.00 95.75 194 ARG A O 1
ATOM 1565 N N . LEU A 1 195 ? 10.513 -10.368 -8.003 1.00 95.44 195 LEU A N 1
ATOM 1566 C CA . LEU A 1 195 ? 9.947 -10.130 -6.685 1.00 95.44 195 LEU A CA 1
ATOM 1567 C C . LEU A 1 195 ? 9.094 -11.329 -6.287 1.00 95.44 195 LEU A C 1
ATOM 1569 O O . LEU A 1 195 ? 8.104 -11.639 -6.939 1.00 95.44 195 LEU A O 1
ATOM 1573 N N . ILE A 1 196 ? 9.465 -11.997 -5.202 1.00 94.00 196 ILE A N 1
ATOM 1574 C CA . ILE A 1 196 ? 8.825 -13.224 -4.727 1.00 94.00 196 ILE A CA 1
ATOM 1575 C C . ILE A 1 196 ? 8.142 -12.918 -3.389 1.00 94.00 196 ILE A C 1
ATOM 1577 O O . ILE A 1 196 ? 8.837 -12.753 -2.373 1.00 94.00 196 ILE A O 1
ATOM 1581 N N . PRO A 1 197 ? 6.799 -12.826 -3.348 1.00 87.19 197 PRO A N 1
ATOM 1582 C CA . PRO A 1 197 ? 6.066 -12.691 -2.098 1.00 87.19 197 PRO A CA 1
ATOM 1583 C C . PRO A 1 197 ? 6.268 -13.932 -1.218 1.00 87.19 197 PRO A C 1
ATOM 1585 O O . PRO A 1 197 ? 6.013 -15.066 -1.619 1.00 87.19 197 PRO A O 1
ATOM 1588 N N . ILE A 1 198 ? 6.715 -13.736 0.020 1.00 83.88 198 ILE A N 1
ATOM 1589 C CA . ILE A 1 198 ? 6.867 -14.813 0.998 1.00 83.88 198 ILE A CA 1
ATOM 1590 C C . ILE A 1 198 ? 5.570 -14.906 1.798 1.00 83.88 198 ILE A C 1
ATOM 1592 O O . ILE A 1 198 ? 5.382 -14.227 2.812 1.00 83.88 198 ILE A O 1
ATOM 1596 N N . TYR A 1 199 ? 4.670 -15.776 1.353 1.00 71.94 199 TYR A N 1
ATOM 1597 C CA . TYR A 1 199 ? 3.458 -16.094 2.099 1.00 71.94 199 TYR A CA 1
ATOM 1598 C C . TYR A 1 199 ? 3.812 -16.902 3.353 1.00 71.94 199 TYR A C 1
ATOM 1600 O O . TYR A 1 199 ? 4.547 -17.894 3.295 1.00 71.94 199 TYR A O 1
ATOM 1608 N N . LYS A 1 200 ? 3.277 -16.512 4.517 1.00 61.28 200 LYS A N 1
ATOM 1609 C CA . LYS A 1 200 ? 3.361 -17.362 5.711 1.00 61.28 200 LYS A CA 1
ATOM 1610 C C . LYS A 1 200 ? 2.651 -18.679 5.398 1.00 61.28 200 LYS A C 1
ATOM 1612 O O . LYS A 1 200 ? 1.470 -18.674 5.058 1.00 61.28 200 LYS A O 1
ATOM 1617 N N . ARG A 1 201 ? 3.354 -19.811 5.530 1.00 47.16 201 ARG A N 1
ATOM 1618 C CA . ARG A 1 201 ? 2.709 -21.130 5.490 1.00 47.16 201 ARG A CA 1
ATOM 1619 C C . ARG A 1 201 ? 1.608 -21.144 6.547 1.00 47.16 201 ARG A C 1
ATOM 1621 O O . ARG A 1 201 ? 1.894 -20.948 7.728 1.00 47.16 201 ARG A O 1
ATOM 1628 N N . GLN A 1 202 ? 0.368 -21.399 6.136 1.00 39.16 202 GLN A N 1
ATOM 1629 C CA . GLN A 1 202 ? -0.630 -21.877 7.080 1.00 39.16 202 GLN A CA 1
ATOM 1630 C C . GLN A 1 202 ? -0.084 -23.184 7.656 1.00 39.16 202 GLN A C 1
ATOM 1632 O O . GLN A 1 202 ? 0.297 -24.086 6.907 1.00 39.16 202 GLN A O 1
ATOM 1637 N N . ASN A 1 203 ? 0.020 -23.267 8.983 1.00 32.31 203 ASN A N 1
ATOM 1638 C CA . ASN A 1 203 ? 0.250 -24.540 9.645 1.00 32.31 203 ASN A CA 1
ATOM 1639 C C . ASN A 1 203 ? -0.901 -25.458 9.240 1.00 32.31 203 ASN A C 1
ATOM 1641 O O . ASN A 1 203 ? -2.016 -25.307 9.733 1.00 32.31 203 ASN A O 1
ATOM 1645 N N . VAL A 1 204 ? -0.639 -26.398 8.335 1.00 39.12 204 VAL A N 1
ATOM 1646 C CA . VAL A 1 204 ? -1.560 -27.499 8.079 1.00 39.12 204 VAL A CA 1
ATOM 1647 C C . VAL A 1 204 ? -1.426 -28.434 9.274 1.00 39.12 204 VAL A C 1
ATOM 1649 O O . VAL A 1 204 ? -0.603 -29.348 9.300 1.00 39.12 204 VAL A O 1
ATOM 1652 N N . SER A 1 205 ? -2.180 -28.142 10.330 1.00 41.34 205 SER A N 1
ATOM 1653 C CA . SER A 1 205 ? -2.368 -29.058 11.443 1.00 41.34 205 SER A CA 1
ATOM 1654 C C . SER A 1 205 ? -3.257 -30.210 10.978 1.00 41.34 205 SER A C 1
ATOM 1656 O O . SER A 1 205 ? -4.473 -30.073 10.949 1.00 41.34 205 SER A O 1
ATOM 1658 N N . GLY A 1 206 ? -2.621 -31.334 10.646 1.00 40.53 206 GLY A N 1
ATOM 1659 C CA . GLY A 1 206 ? -3.183 -32.681 10.752 1.00 40.53 206 GLY A CA 1
ATOM 1660 C C . GLY A 1 206 ? -4.171 -33.126 9.670 1.00 40.53 206 GLY A C 1
ATOM 1661 O O . GLY A 1 206 ? -5.320 -32.720 9.652 1.00 40.53 206 GLY A O 1
ATOM 1662 N N . HIS A 1 207 ? -3.764 -34.129 8.894 1.00 33.59 207 HIS A N 1
ATOM 1663 C CA . HIS A 1 207 ? -4.297 -35.476 9.100 1.00 33.59 207 HIS A CA 1
ATOM 1664 C C . HIS A 1 207 ? -3.273 -36.506 8.616 1.00 33.59 207 HIS A C 1
ATOM 1666 O O . HIS A 1 207 ? -3.034 -36.667 7.424 1.00 33.59 207 HIS A O 1
ATOM 1672 N N . LYS A 1 208 ? -2.652 -37.193 9.582 1.00 38.94 208 LYS A N 1
ATOM 1673 C CA . LYS A 1 208 ? -2.166 -38.554 9.364 1.00 38.94 208 LYS A CA 1
ATOM 1674 C C . LYS A 1 208 ? -3.404 -39.430 9.158 1.00 38.94 208 LYS A C 1
ATOM 1676 O O . LYS A 1 208 ? -4.297 -39.388 10.007 1.00 38.94 208 LYS A O 1
ATOM 1681 N N . GLN A 1 209 ? -3.443 -40.166 8.054 1.00 43.00 209 GLN A N 1
ATOM 1682 C CA . GLN A 1 209 ? -4.091 -41.475 8.016 1.00 43.00 209 GLN A CA 1
ATOM 1683 C C . GLN A 1 209 ? -3.024 -42.524 8.313 1.00 43.00 209 GLN A C 1
ATOM 1685 O O . GLN A 1 209 ? -1.859 -42.286 7.910 1.00 43.00 209 GLN A O 1
#

Radius of gyration: 24.01 Å; Cα contacts (8 Å, |Δi|>4): 309; chains: 1; bounding box: 57×64×61 Å

Secondary structure (DSSP, 8-state):
----SSTTPPPPTTSPPTTTEEEEEEEE-TTS-EEEEEEETTTEEEEEEE-TTTS-HHHHHHHHHHSB-SS--GGGHHHHHHHHHHHHHHHTTS---HHHHHHHHHHHHHHHHT-SEEEEEEETTEEEEEEEETTEEEEEEE--HHHHHHHHHHHHHHHT-TT-SEEEEEEEETTEEEEEEEEEEEETTEEEEEEEEEPPPP-------